Protein AF-A0A7S4NQN4-F1 (afdb_monomer_lite)

Sequence (306 aa):
WFQYGMCVDFQSVELFDEEAGAGEGGELGFGFGLRKISGSDKFHHIFYAPDQKRKDQWMKNIDRGISETIECDASRLCIVSGVEERSGVKVKKEGILKVMGSTGKWHRRKINLSNGILEVQTVKDSVVKERLLLGGCTVRMMEVSDRQYSFQISSSSQLVAFAAESNVKRFEWINSIRDSIRAIMAYQERLKDNPGLMVKELVGKGTDNDCCADCGKAEIEWANLTAGVFVCRLCGSYHRPLTHKMKLKPVGRGGKWTIEEVLLMKQRGNKRCGAELEENVEEHVKKPTETAPLNDKVEYIENKYR

Radius of gyration: 25.84 Å; chains: 1; bounding box: 52×33×88 Å

Foldseek 3Di:
DDDDPDDDDLQFKAKAFDAQDQDPPRDRFRKIWIWGPDDPDTDIDIDTDPDVVRSVVVSQVSQVVSLVVLLVLLVVFPDPPPCLQVLPQAQWDWDWKWKQDPVRDTDIWIWIDDSQKIFTAHPPPRHTPDIDRLLAKTKHDDDDPVAPQKIWIDGPPDIMIIHDPDRRVSRVVNVSSSSSNVSSSVSRVVCVVPVLVLLVVCCDPPHLQCAALFARHRAWFKDFLVLLETHHPLLVVLVVVVDPPTDIATSDPPGDDDPVSSVSSVVGYSVHSSVVLCVQADPVQDRHHPPDDPVSSNNRSNRSVD

Organism: NCBI:txid180227

pLDDT: mean 87.54, std 11.23, range [45.62, 98.31]

Secondary structure (DSSP, 8-state):
-PPP-----TTSEEEEEPP----TTS---EEEEEEESSSS---EEEEEESSHHHHHHHHHHHHHHHHHHHHHHHHTS---TT-TTTTT---EEEEEEEEE-TTS-EEEEEEEEETTEEEEE-TTT--EEEEEEGGG-EEEE--BTTBTTEEEEE-SS-EEEEE-SSHHHHHHHHHHHHHHHHHHHHHHHHHHT-HHHHHHHHTSTTSTTSS-TTT--S---EEETTTTEEE-HHHHHHHHHH-SS--EEESSTT----HHHHHHHHHS-HHHHHHHHHTTS-TTPPPPPTTS-HHHHHHHHHHHT-

InterPro domains:
  IPR001164 Arf GTPase activating protein [PF01412] (201-306)
  IPR001164 Arf GTPase activating protein [PR00405] (209-228)
  IPR001164 Arf GTPase activating protein [PR00405] (228-245)
  IPR001164 Arf GTPase activating protein [PS50115] (196-306)
  IPR001164 Arf GTPase activating protein [SM00105] (197-306)
  IPR001849 Pleckstrin homology domain [PF00169] (91-182)
  IPR001849 Pleckstrin homology domain [PS50003] (90-182)
  IPR001849 Pleckstrin homology domain [SM00233] (91-184)
  IPR011993 PH-like domain superfamily [G3DSA:2.30.29.30] (83-186)
  IPR037278 ARFGAP/RecO-like zinc finger [SSF57863] (205-305)
  IPR038508 ArfGAP domain superfamily [G3DSA:1.10.220.150] (187-306)
  IPR045258 ArfGAP ACAP1/2/3-like [PTHR23180] (83-305)

Structure (mmCIF, N/CA/C/O backbone):
data_AF-A0A7S4NQN4-F1
#
_entry.id   AF-A0A7S4NQN4-F1
#
loop_
_atom_site.group_PDB
_atom_site.id
_atom_site.type_symbol
_atom_site.label_atom_id
_atom_site.label_alt_id
_atom_site.label_comp_id
_atom_site.label_asym_id
_atom_site.label_entity_id
_atom_site.label_seq_id
_atom_site.pdbx_PDB_ins_code
_atom_site.Cartn_x
_atom_site.Cartn_y
_atom_site.Cartn_z
_atom_site.occupancy
_atom_site.B_iso_or_equiv
_atom_site.auth_seq_id
_atom_site.auth_comp_id
_atom_site.auth_asym_id
_atom_site.auth_atom_id
_atom_site.pdbx_PDB_model_num
ATOM 1 N N . TRP A 1 1 ? 5.482 19.428 43.842 1.00 47.31 1 TRP A N 1
ATOM 2 C CA . TRP A 1 1 ? 6.385 19.151 42.710 1.00 47.31 1 TRP A CA 1
ATOM 3 C C . TRP A 1 1 ? 6.021 17.791 42.150 1.00 47.31 1 TRP A C 1
ATOM 5 O O . TRP A 1 1 ? 6.026 16.837 42.915 1.00 47.31 1 TRP A O 1
ATOM 15 N N . PHE A 1 2 ? 5.626 17.696 40.882 1.00 51.78 2 PHE A N 1
ATOM 16 C CA . PHE A 1 2 ? 5.426 16.392 40.248 1.00 51.78 2 PHE A CA 1
ATOM 17 C C . PHE A 1 2 ? 6.803 15.822 39.886 1.00 51.78 2 PHE A C 1
ATOM 19 O O . PHE A 1 2 ? 7.554 16.471 39.162 1.00 51.78 2 PHE A O 1
ATOM 26 N N . GLN A 1 3 ? 7.152 14.651 40.419 1.00 62.84 3 GLN A N 1
ATOM 27 C CA . GLN A 1 3 ? 8.289 13.870 39.932 1.00 62.84 3 GLN A CA 1
ATOM 28 C C . GLN A 1 3 ? 7.792 12.957 38.812 1.00 62.84 3 GLN A C 1
ATOM 30 O O . GLN A 1 3 ? 6.852 12.187 39.005 1.00 62.84 3 GLN A O 1
ATOM 35 N N . TYR A 1 4 ? 8.398 13.058 37.631 1.00 72.31 4 TYR A N 1
ATOM 36 C CA . TYR A 1 4 ? 8.105 12.152 36.525 1.00 72.31 4 TYR A CA 1
ATOM 37 C C . TYR A 1 4 ? 8.758 10.796 36.805 1.00 72.31 4 TYR A C 1
ATOM 39 O O . TYR A 1 4 ? 9.979 10.712 36.900 1.00 72.31 4 TYR A O 1
ATOM 47 N N . GLY A 1 5 ? 7.945 9.747 36.952 1.00 71.19 5 GLY A N 1
ATOM 48 C CA . GLY A 1 5 ? 8.439 8.392 37.217 1.00 71.19 5 GLY A CA 1
ATOM 49 C C . GLY A 1 5 ? 8.911 7.646 35.965 1.00 71.19 5 GLY A C 1
ATOM 50 O O . GLY A 1 5 ? 9.812 6.821 36.053 1.00 71.19 5 GLY A O 1
ATOM 51 N N . MET A 1 6 ? 8.317 7.925 34.799 1.00 75.25 6 MET A N 1
ATOM 52 C CA . MET A 1 6 ? 8.629 7.241 33.541 1.00 75.25 6 MET A CA 1
ATOM 53 C C . MET A 1 6 ? 8.125 8.045 32.336 1.00 75.25 6 MET A C 1
ATOM 55 O O . MET A 1 6 ? 7.083 8.696 32.413 1.00 75.25 6 MET A O 1
ATOM 59 N N . CYS A 1 7 ? 8.846 7.964 31.217 1.00 81.19 7 CYS A N 1
ATOM 60 C CA . CYS A 1 7 ? 8.421 8.473 29.915 1.00 81.19 7 CYS A CA 1
ATOM 61 C C . CYS A 1 7 ? 8.267 7.294 28.947 1.00 81.19 7 CYS A C 1
ATOM 63 O O . CYS A 1 7 ? 9.102 6.390 28.948 1.00 81.19 7 CYS A O 1
ATOM 65 N N . VAL A 1 8 ? 7.205 7.298 28.140 1.00 84.00 8 VAL A N 1
ATOM 66 C CA . VAL A 1 8 ? 6.924 6.240 27.162 1.00 84.00 8 VAL A CA 1
ATOM 67 C C . VAL A 1 8 ? 6.924 6.841 25.765 1.00 84.00 8 VAL A C 1
ATOM 69 O O . VAL A 1 8 ? 6.187 7.785 25.493 1.00 84.00 8 VAL A O 1
ATOM 72 N N . ASP A 1 9 ? 7.731 6.266 24.877 1.00 87.94 9 ASP A N 1
ATOM 73 C CA . ASP A 1 9 ? 7.802 6.665 23.475 1.00 87.94 9 ASP A CA 1
ATOM 74 C C . ASP A 1 9 ? 6.703 5.983 22.644 1.00 87.94 9 ASP A C 1
ATOM 76 O O . ASP A 1 9 ? 6.697 4.758 22.471 1.00 87.94 9 ASP A O 1
ATOM 80 N N . PHE A 1 10 ? 5.799 6.796 22.091 1.00 91.31 10 PHE A N 1
ATOM 81 C CA . PHE A 1 10 ? 4.682 6.380 21.240 1.00 91.31 10 PHE A CA 1
ATOM 82 C C . PHE A 1 10 ? 5.094 5.713 19.922 1.00 91.31 10 PHE A C 1
ATOM 84 O O . PHE A 1 10 ? 4.290 4.970 19.354 1.00 91.31 10 PHE A O 1
ATOM 91 N N . GLN A 1 11 ? 6.340 5.876 19.464 1.00 86.81 11 GLN A N 1
ATOM 92 C CA . GLN A 1 11 ? 6.853 5.116 18.317 1.00 86.81 11 GLN A CA 1
ATOM 93 C C . GLN A 1 11 ? 6.934 3.612 18.613 1.00 86.81 11 GLN A C 1
ATOM 95 O O . GLN A 1 11 ? 6.796 2.790 17.706 1.00 86.81 11 GLN A O 1
ATOM 100 N N . SER A 1 12 ? 7.118 3.245 19.885 1.00 87.25 12 SER A N 1
ATOM 101 C CA . SER A 1 12 ? 7.500 1.893 20.305 1.00 87.25 12 SER A CA 1
ATOM 102 C C . SER A 1 12 ? 6.423 1.126 21.076 1.00 87.25 12 SER A C 1
ATOM 104 O O . SER A 1 12 ? 6.690 0.014 21.544 1.00 87.25 12 SER A O 1
ATOM 106 N N . VAL A 1 13 ? 5.214 1.685 21.205 1.00 92.19 13 VAL A N 1
ATOM 107 C CA . VAL A 1 13 ? 4.130 1.094 22.002 1.00 92.19 13 VAL A CA 1
ATOM 108 C C . VAL A 1 13 ? 2.812 0.926 21.257 1.00 92.19 13 VAL A C 1
ATOM 110 O O . VAL A 1 13 ? 2.486 1.624 20.294 1.00 92.19 13 VAL A O 1
ATOM 113 N N . GLU A 1 14 ? 2.029 -0.008 21.774 1.00 93.50 14 GLU A N 1
ATOM 114 C CA . GLU A 1 14 ? 0.645 -0.265 21.418 1.00 93.50 14 GLU A CA 1
ATOM 115 C C . GLU A 1 14 ? -0.263 -0.025 22.620 1.00 93.50 14 GLU A C 1
ATOM 117 O O . GLU A 1 14 ? 0.025 -0.465 23.736 1.00 93.50 14 GLU A O 1
ATOM 122 N N . LEU A 1 15 ? -1.394 0.624 22.357 1.00 95.44 15 LEU A N 1
ATOM 123 C CA . LEU A 1 15 ? -2.490 0.775 23.303 1.00 95.44 15 LEU A CA 1
ATOM 124 C C . LEU A 1 15 ? -3.410 -0.443 23.215 1.00 95.44 15 LEU A C 1
ATOM 126 O O . LEU A 1 15 ? -3.707 -0.930 22.122 1.00 95.44 15 LEU A O 1
ATOM 130 N N . PHE A 1 16 ? -3.875 -0.934 24.356 1.00 93.94 16 PHE A N 1
ATOM 131 C CA . PHE A 1 16 ? -4.876 -1.991 24.419 1.00 93.94 16 PHE A CA 1
ATOM 132 C C . PHE A 1 16 ? -5.843 -1.756 25.578 1.00 93.94 16 PHE A C 1
ATOM 134 O O . PHE A 1 16 ? -5.554 -1.021 26.524 1.00 93.94 16 PHE A O 1
ATOM 141 N N . ASP A 1 17 ? -7.002 -2.392 25.467 1.00 91.81 17 ASP A N 1
ATOM 142 C CA . ASP A 1 17 ? -8.010 -2.421 26.516 1.00 91.81 17 ASP A CA 1
ATOM 143 C C . ASP A 1 17 ? -7.799 -3.650 27.403 1.00 91.81 17 ASP A C 1
ATOM 145 O O . ASP A 1 17 ? -7.618 -4.743 26.865 1.00 91.81 17 ASP A O 1
ATOM 149 N N . GLU A 1 18 ? -7.819 -3.476 28.724 1.00 86.38 18 GLU A N 1
ATOM 150 C CA . GLU A 1 18 ? -7.827 -4.597 29.668 1.00 86.38 18 GLU A CA 1
ATOM 151 C C . GLU A 1 18 ? -9.292 -4.971 29.925 1.00 86.38 18 GLU A C 1
ATOM 153 O O . GLU A 1 18 ? -10.106 -4.100 30.266 1.00 86.38 18 GLU A O 1
ATOM 158 N N . GLU A 1 19 ? -9.655 -6.241 29.713 1.00 71.88 19 GLU A N 1
ATOM 159 C CA . GLU A 1 19 ? -10.996 -6.713 30.070 1.00 71.88 19 GLU A CA 1
ATOM 160 C C . GLU A 1 19 ? -11.203 -6.573 31.576 1.00 71.88 19 GLU A C 1
ATOM 162 O O . GLU A 1 19 ? -10.258 -6.667 32.356 1.00 71.88 19 GLU A O 1
ATOM 167 N N . ALA A 1 20 ? -12.447 -6.341 31.995 1.00 59.22 20 ALA A N 1
ATOM 168 C CA . ALA A 1 20 ? -12.790 -6.242 33.406 1.00 59.22 20 ALA A CA 1
ATOM 169 C C . ALA A 1 20 ? -12.615 -7.614 34.094 1.00 59.22 20 ALA A C 1
ATOM 171 O O . ALA A 1 20 ? -13.567 -8.374 34.248 1.00 59.22 20 ALA A O 1
ATOM 172 N N . GLY A 1 21 ? -11.380 -7.941 34.470 1.00 54.22 21 GLY A N 1
ATOM 173 C CA . GLY A 1 21 ? -10.991 -9.056 35.325 1.00 54.22 21 GLY A CA 1
ATOM 174 C C . GLY A 1 21 ? -10.588 -8.522 36.696 1.00 54.22 21 GLY A C 1
ATOM 175 O O . GLY A 1 21 ? -9.937 -7.484 36.781 1.00 54.22 21 GLY A O 1
ATOM 176 N N . ALA A 1 22 ? -11.043 -9.201 37.753 1.00 45.62 22 ALA A N 1
ATOM 177 C CA . ALA A 1 22 ? -10.943 -8.784 39.150 1.00 45.62 22 ALA A CA 1
ATOM 178 C C . ALA A 1 22 ? -9.562 -8.204 39.496 1.00 45.62 22 ALA A C 1
ATOM 180 O O . ALA A 1 22 ? -8.575 -8.937 39.571 1.00 45.62 22 ALA A O 1
ATOM 181 N N . GLY A 1 23 ? -9.507 -6.889 39.728 1.00 46.62 23 GLY A N 1
ATOM 182 C CA . GLY A 1 23 ? -8.340 -6.278 40.349 1.00 46.62 23 GLY A CA 1
ATOM 183 C C . GLY A 1 23 ? -8.101 -6.895 41.728 1.00 46.62 23 GLY A C 1
ATOM 184 O O . GLY A 1 23 ? -9.026 -7.443 42.342 1.00 46.62 23 GLY A O 1
ATOM 185 N N . GLU A 1 24 ? -6.871 -6.800 42.237 1.00 46.38 24 GLU A N 1
ATOM 186 C CA . GLU A 1 24 ? -6.599 -7.067 43.652 1.00 46.38 24 GLU A CA 1
ATOM 187 C C . GLU A 1 24 ? -7.534 -6.183 44.498 1.00 46.38 24 GLU A C 1
ATOM 189 O O . GLU A 1 24 ? -7.361 -4.969 44.565 1.00 46.38 24 GLU A O 1
ATOM 194 N N . GLY A 1 25 ? -8.584 -6.783 45.071 1.00 54.34 25 GLY A N 1
ATOM 195 C CA . GLY A 1 25 ? -9.632 -6.073 45.819 1.00 54.34 25 GLY A CA 1
ATOM 196 C C . GLY A 1 25 ? -11.071 -6.261 45.319 1.00 54.34 25 GLY A C 1
ATOM 197 O O . GLY A 1 25 ? -11.992 -5.834 46.006 1.00 54.34 25 GLY A O 1
ATOM 198 N N . GLY A 1 26 ? -11.307 -6.927 44.181 1.00 47.38 26 GLY A N 1
ATOM 199 C CA . GLY A 1 26 ? -12.662 -7.320 43.756 1.00 47.38 26 GLY A CA 1
ATOM 200 C C . GLY A 1 26 ? -13.523 -6.221 43.113 1.00 47.38 26 GLY A C 1
ATOM 201 O O . GLY A 1 26 ? -14.688 -6.476 42.811 1.00 47.38 26 GLY A O 1
ATOM 202 N N . GLU A 1 27 ? -12.978 -5.032 42.843 1.00 52.12 27 GLU A N 1
ATOM 203 C CA . GLU A 1 27 ? -13.648 -4.028 42.007 1.00 52.12 27 GLU A CA 1
ATOM 204 C C . GLU A 1 27 ? -13.407 -4.305 40.511 1.00 52.12 27 GLU A C 1
ATOM 206 O O . GLU A 1 27 ? -12.296 -4.632 40.080 1.00 52.12 27 GLU A O 1
ATOM 211 N N . LEU A 1 28 ? -14.466 -4.176 39.702 1.00 58.41 28 LEU A N 1
ATOM 212 C CA . LEU A 1 28 ? -14.390 -4.179 38.238 1.00 58.41 28 LEU A CA 1
ATOM 213 C C . LEU A 1 28 ? -13.558 -2.966 37.794 1.00 58.41 28 LEU A C 1
ATOM 215 O O . LEU A 1 28 ? -14.043 -1.837 37.803 1.00 58.41 28 LEU A O 1
ATOM 219 N N . GLY A 1 29 ? -12.295 -3.185 37.433 1.00 67.81 29 GLY A N 1
ATOM 220 C CA . GLY A 1 29 ? -11.388 -2.100 37.073 1.00 67.81 29 GLY A CA 1
ATOM 221 C C . GLY A 1 29 ? -11.655 -1.530 35.677 1.00 67.81 29 GLY A C 1
ATOM 222 O O . GLY A 1 29 ? -11.797 -2.269 34.703 1.00 67.81 29 GLY A O 1
ATOM 223 N N . PHE A 1 30 ? -11.619 -0.200 35.539 1.00 86.69 30 PHE A N 1
ATOM 224 C CA . PHE A 1 30 ? -11.540 0.488 34.242 1.00 86.69 30 PHE A CA 1
ATOM 225 C C . PHE A 1 30 ? -10.084 0.503 33.740 1.00 86.69 30 PHE A C 1
ATOM 227 O O . PHE A 1 30 ? -9.482 1.563 33.545 1.00 86.69 30 PHE A O 1
ATOM 234 N N . GLY A 1 31 ? -9.517 -0.696 33.580 1.00 89.38 31 GLY A N 1
ATOM 235 C CA . GLY A 1 31 ? -8.120 -0.924 33.215 1.00 89.38 31 GLY A CA 1
ATOM 236 C C . GLY A 1 31 ? -7.851 -0.749 31.720 1.00 89.38 31 GLY A C 1
ATOM 237 O O . GLY A 1 31 ? -8.666 -1.131 30.885 1.00 89.38 31 GLY A O 1
ATOM 238 N N . PHE A 1 32 ? -6.708 -0.180 31.367 1.00 93.00 32 PHE A N 1
ATOM 239 C CA . PHE A 1 32 ? -6.157 -0.168 30.010 1.00 93.00 32 PHE A CA 1
ATOM 240 C C . PHE A 1 32 ? -4.635 -0.127 30.091 1.00 93.00 32 PHE A C 1
ATOM 242 O O . PHE A 1 32 ? -4.091 0.144 31.159 1.00 93.00 32 PHE A O 1
ATOM 249 N N . GLY A 1 33 ? -3.918 -0.335 28.990 1.00 92.06 33 GLY A N 1
ATOM 250 C CA . GLY A 1 33 ? -2.467 -0.280 29.091 1.00 92.06 33 GLY A CA 1
ATOM 251 C C . GLY A 1 33 ? -1.692 -0.032 27.818 1.00 92.06 33 GLY A C 1
ATOM 252 O O . GLY A 1 33 ? -2.227 0.021 26.711 1.00 92.06 33 GLY A O 1
ATOM 253 N N . LEU A 1 34 ? -0.389 0.131 28.024 1.00 93.56 34 LEU A N 1
ATOM 254 C CA . LEU A 1 34 ? 0.615 0.276 26.981 1.00 93.56 34 LEU A CA 1
ATOM 255 C C . LEU A 1 34 ? 1.562 -0.918 27.032 1.00 93.56 34 LEU A C 1
ATOM 257 O O . LEU A 1 34 ? 2.123 -1.231 28.086 1.00 93.56 34 LEU A O 1
ATOM 261 N N . ARG A 1 35 ? 1.750 -1.567 25.883 1.00 91.31 35 ARG A N 1
ATOM 262 C CA . ARG A 1 35 ? 2.725 -2.649 25.702 1.00 91.31 35 ARG A CA 1
ATOM 263 C C . ARG A 1 35 ? 3.785 -2.223 24.697 1.00 91.31 35 ARG A C 1
ATOM 265 O O . ARG A 1 35 ? 3.463 -1.568 23.707 1.00 91.31 35 ARG A O 1
ATOM 272 N N . LYS A 1 36 ? 5.036 -2.618 24.919 1.00 88.88 36 LYS A N 1
ATOM 273 C CA . LYS A 1 36 ? 6.114 -2.398 23.946 1.00 88.88 36 LYS A CA 1
ATOM 274 C C . LYS A 1 36 ? 5.969 -3.341 22.746 1.00 88.88 36 LYS A C 1
ATOM 276 O O . LYS 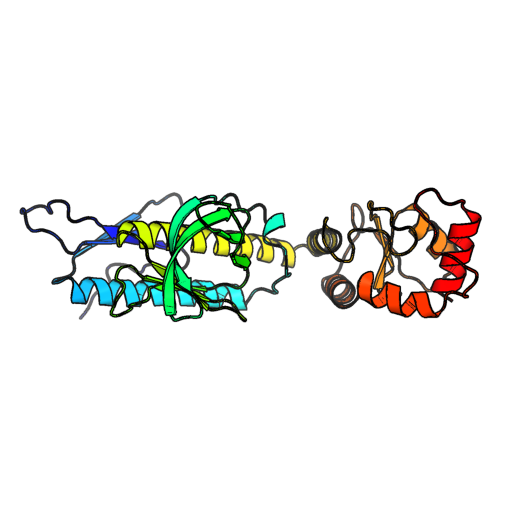A 1 36 ? 5.742 -4.534 22.932 1.00 88.88 36 LYS A O 1
ATOM 281 N N . ILE A 1 37 ? 6.141 -2.816 21.533 1.00 83.69 37 ILE A N 1
ATOM 282 C CA . ILE A 1 37 ? 5.983 -3.558 20.266 1.00 83.69 37 ILE A CA 1
ATOM 283 C C . ILE A 1 37 ? 7.197 -4.458 19.993 1.00 83.69 37 ILE A C 1
ATOM 285 O O . ILE A 1 37 ? 7.069 -5.559 19.463 1.00 83.69 37 ILE A O 1
ATOM 289 N N . SER A 1 38 ? 8.404 -4.000 20.344 1.00 71.00 38 SER A N 1
ATOM 290 C CA . SER A 1 38 ? 9.651 -4.733 20.087 1.00 71.00 38 SER A CA 1
ATOM 291 C C . SER A 1 38 ? 10.779 -4.356 21.057 1.00 71.00 38 SER A C 1
ATOM 293 O O . SER A 1 38 ? 10.753 -3.297 21.687 1.00 71.00 38 SER A O 1
ATOM 295 N N . GLY A 1 39 ? 11.773 -5.241 21.188 1.00 61.81 39 GLY A N 1
ATOM 296 C CA . GLY A 1 39 ? 12.938 -5.079 22.068 1.00 61.81 39 GLY A CA 1
ATOM 297 C C . GLY A 1 39 ? 13.081 -6.197 23.108 1.00 61.81 39 GLY A C 1
ATOM 298 O O . GLY A 1 39 ? 12.167 -6.995 23.304 1.00 61.81 39 GLY A O 1
ATOM 299 N N . SER A 1 40 ? 14.249 -6.260 23.755 1.00 50.62 40 SER A N 1
ATOM 300 C CA . SER A 1 40 ? 14.571 -7.240 24.808 1.00 50.62 40 SER A CA 1
ATOM 301 C C . SER A 1 40 ? 13.765 -7.025 26.090 1.00 50.62 40 SER A C 1
ATOM 303 O O . SER A 1 40 ? 13.415 -7.992 26.761 1.00 50.62 40 SER A O 1
ATOM 305 N N . ASP A 1 41 ? 13.440 -5.769 26.396 1.00 58.94 41 ASP A N 1
ATOM 306 C CA . ASP A 1 41 ? 12.705 -5.379 27.596 1.00 58.94 41 ASP A CA 1
ATOM 307 C C . ASP A 1 41 ? 11.207 -5.264 27.288 1.00 58.94 41 ASP A C 1
ATOM 309 O O . ASP A 1 41 ? 10.727 -4.250 26.766 1.00 58.94 41 ASP A O 1
ATOM 313 N N . LYS A 1 42 ? 10.467 -6.347 27.542 1.00 65.69 42 LYS A N 1
ATOM 314 C CA . LYS A 1 42 ? 9.007 -6.361 27.423 1.00 65.69 42 LYS A CA 1
ATOM 315 C C . LYS A 1 42 ? 8.415 -5.705 28.662 1.00 65.69 42 LYS A C 1
ATOM 317 O O . LYS A 1 42 ? 8.315 -6.346 29.702 1.00 65.69 42 LYS A O 1
ATOM 322 N N . PHE A 1 43 ? 7.984 -4.455 28.536 1.00 74.12 43 PHE A N 1
ATOM 323 C CA . PHE A 1 43 ? 7.146 -3.834 29.554 1.00 74.12 43 PHE A CA 1
ATOM 324 C C . PHE A 1 43 ? 5.676 -3.856 29.143 1.00 74.12 43 PHE A C 1
ATOM 326 O O . PHE A 1 43 ? 5.316 -3.796 27.960 1.00 74.12 43 PHE A O 1
ATOM 333 N N . HIS A 1 44 ? 4.838 -3.917 30.166 1.00 82.31 44 HIS A N 1
ATOM 334 C CA . HIS A 1 44 ? 3.396 -3.823 30.082 1.00 82.31 44 HIS A CA 1
ATOM 335 C C . HIS A 1 44 ? 2.965 -2.966 31.273 1.00 82.31 44 HIS A C 1
ATOM 337 O O . HIS A 1 44 ? 3.104 -3.384 32.420 1.00 82.31 44 HIS A O 1
ATOM 343 N N . HIS A 1 45 ? 2.480 -1.754 31.001 1.00 87.56 45 HIS A N 1
ATOM 344 C CA . HIS A 1 45 ? 1.925 -0.882 32.035 1.00 87.56 45 HIS A CA 1
ATOM 345 C C . HIS A 1 45 ? 0.412 -0.878 31.947 1.00 87.56 45 HIS A C 1
ATOM 347 O O . HIS A 1 45 ? -0.134 -0.549 30.894 1.00 87.56 45 HIS A O 1
ATOM 353 N N . ILE A 1 46 ? -0.232 -1.224 33.058 1.00 88.44 46 ILE A N 1
ATOM 354 C CA . ILE A 1 46 ? -1.680 -1.153 33.224 1.00 88.44 46 ILE A CA 1
ATOM 355 C C . ILE A 1 46 ? -1.996 0.092 34.048 1.00 88.44 46 ILE A C 1
ATOM 357 O O . ILE A 1 46 ? -1.387 0.352 35.085 1.00 88.44 46 ILE A O 1
ATOM 361 N N . PHE A 1 47 ? -2.958 0.859 33.564 1.00 89.81 47 PHE A N 1
ATOM 362 C CA . PHE A 1 47 ? -3.497 2.053 34.184 1.00 89.81 47 PHE A CA 1
ATOM 363 C C . PHE A 1 47 ? -4.971 1.810 34.481 1.00 89.81 47 PHE A C 1
ATOM 365 O O . PHE A 1 47 ? -5.695 1.274 33.645 1.00 89.81 47 PHE A O 1
ATOM 372 N N . TYR A 1 48 ? -5.425 2.255 35.646 1.00 90.31 48 TYR A N 1
ATOM 373 C CA . TYR A 1 48 ? -6.827 2.173 36.038 1.00 90.31 48 TYR A CA 1
ATOM 374 C C . TYR A 1 48 ? -7.414 3.576 36.077 1.00 90.31 48 TYR A C 1
ATOM 376 O O . TYR A 1 48 ? -6.922 4.452 36.791 1.00 90.31 48 TYR A O 1
ATOM 384 N N . ALA A 1 49 ? -8.450 3.809 35.274 1.00 90.75 49 ALA A N 1
ATOM 385 C CA . ALA A 1 49 ? -9.198 5.051 35.342 1.00 90.75 49 ALA A CA 1
ATOM 386 C C . ALA A 1 49 ? -10.230 4.998 36.486 1.00 90.75 49 ALA A C 1
ATOM 388 O O . ALA A 1 49 ? -10.719 3.921 36.821 1.00 90.75 49 ALA A O 1
ATOM 389 N N . PRO A 1 50 ? -10.630 6.152 37.048 1.00 90.62 50 PRO A N 1
ATOM 390 C CA . PRO A 1 50 ? -11.686 6.197 38.065 1.00 90.62 50 PRO A CA 1
ATOM 391 C C . PRO A 1 50 ? -13.078 5.790 37.559 1.00 90.62 50 PRO A C 1
ATOM 393 O O . PRO A 1 50 ? -13.920 5.369 38.342 1.00 90.62 50 PRO A O 1
ATOM 396 N N . ASP A 1 51 ? -13.341 5.974 36.263 1.00 89.50 51 ASP A N 1
ATOM 397 C CA . ASP A 1 51 ? -14.623 5.684 35.623 1.00 89.50 51 ASP A CA 1
ATOM 398 C C . ASP A 1 51 ? -14.433 5.403 34.118 1.00 89.50 51 ASP A C 1
ATOM 400 O O . ASP A 1 51 ? -13.396 5.737 33.527 1.00 89.50 51 ASP A O 1
ATOM 404 N N . GLN A 1 52 ? -15.446 4.805 33.481 1.00 88.19 52 GLN A N 1
ATOM 405 C CA . GLN A 1 52 ? -15.418 4.452 32.055 1.00 88.19 52 GLN A CA 1
ATOM 406 C C . GLN A 1 52 ? -15.240 5.678 31.143 1.00 88.19 52 GLN A C 1
ATOM 408 O O . GLN A 1 52 ? -14.529 5.606 30.144 1.00 88.19 52 GLN A O 1
ATOM 413 N N . LYS A 1 53 ? -15.824 6.831 31.495 1.00 90.69 53 LYS A N 1
ATOM 414 C CA . LYS A 1 53 ? -15.730 8.053 30.681 1.00 90.69 53 LYS A CA 1
ATOM 415 C C . LYS A 1 53 ? -14.297 8.588 30.659 1.00 90.69 53 LYS A C 1
ATOM 417 O O . LYS A 1 53 ? -13.804 9.000 29.610 1.00 90.69 53 LYS A O 1
ATOM 422 N N . ARG A 1 54 ? -13.613 8.574 31.806 1.00 93.44 54 ARG A N 1
ATOM 423 C CA . ARG A 1 54 ? -12.194 8.933 31.916 1.00 93.44 54 ARG A CA 1
ATOM 424 C C . ARG A 1 54 ? -11.317 7.935 31.176 1.00 93.44 54 ARG A C 1
ATOM 426 O O . ARG A 1 54 ? -10.424 8.377 30.461 1.00 93.44 54 ARG A O 1
ATOM 433 N N . LYS A 1 55 ? -11.596 6.631 31.299 1.00 91.94 55 LYS A N 1
ATOM 434 C CA . LYS A 1 55 ? -10.908 5.582 30.533 1.00 91.94 55 LYS A CA 1
ATOM 435 C C . LYS A 1 55 ? -10.981 5.868 29.035 1.00 91.94 55 LYS A C 1
ATOM 437 O O . LYS A 1 55 ? -9.941 6.018 28.400 1.00 91.94 55 LYS A O 1
ATOM 442 N N . ASP A 1 56 ? -12.185 6.038 28.493 1.00 90.56 56 ASP A N 1
ATOM 443 C CA . ASP A 1 56 ? -12.394 6.301 27.065 1.00 90.56 56 ASP A CA 1
ATOM 444 C C . ASP A 1 56 ? -11.681 7.582 26.610 1.00 90.56 56 ASP A C 1
ATOM 446 O O . ASP A 1 56 ? -10.979 7.580 25.597 1.00 90.56 56 ASP A O 1
ATOM 450 N N . GLN A 1 57 ? -11.769 8.657 27.400 1.00 93.50 57 GLN A N 1
ATOM 451 C CA . GLN A 1 57 ? -11.094 9.920 27.105 1.00 93.50 57 GLN A CA 1
ATOM 452 C C . GLN A 1 57 ? -9.562 9.793 27.106 1.00 93.50 57 GLN A C 1
ATOM 454 O O . GLN A 1 57 ? -8.895 10.359 26.235 1.00 93.50 57 GLN A O 1
ATOM 459 N N . TRP A 1 58 ? -8.989 9.087 28.083 1.00 95.19 58 TRP A N 1
ATOM 460 C CA . TRP A 1 58 ? -7.544 8.864 28.177 1.00 95.19 58 TRP A CA 1
ATOM 461 C C . TRP A 1 58 ? -7.053 8.007 27.019 1.00 95.19 58 TRP A C 1
ATOM 463 O O . TRP A 1 58 ? -6.113 8.397 26.326 1.00 95.19 58 TRP A O 1
ATOM 473 N N . MET A 1 59 ? -7.742 6.900 26.744 1.00 94.88 59 MET A N 1
ATOM 474 C CA . MET A 1 59 ? -7.427 6.025 25.620 1.00 94.88 59 MET A CA 1
ATOM 475 C C . MET A 1 59 ? -7.508 6.774 24.288 1.00 94.88 59 MET A C 1
ATOM 477 O O . MET A 1 59 ? -6.584 6.676 23.490 1.00 94.88 59 MET A O 1
ATOM 481 N N . LYS A 1 60 ? -8.541 7.598 24.070 1.00 94.81 60 LYS A N 1
ATOM 482 C CA . LYS A 1 60 ? -8.676 8.438 22.869 1.00 94.81 60 LYS A CA 1
ATOM 483 C C . LYS A 1 60 ? -7.515 9.422 22.707 1.00 94.81 60 LYS A C 1
ATOM 485 O O . LYS A 1 60 ? -7.014 9.605 21.600 1.00 94.81 60 LYS A O 1
ATOM 490 N N . ASN A 1 61 ? -7.073 10.051 23.796 1.00 95.88 61 ASN A N 1
ATOM 491 C CA . ASN A 1 61 ? -5.952 10.992 23.763 1.00 95.88 61 ASN A CA 1
ATOM 492 C C . ASN A 1 61 ? -4.624 10.295 23.443 1.00 95.88 61 ASN A C 1
ATOM 494 O O . ASN A 1 61 ? -3.851 10.805 22.633 1.00 95.88 61 ASN A O 1
ATOM 498 N N . ILE A 1 62 ? -4.379 9.134 24.052 1.00 96.38 62 ILE A N 1
ATOM 499 C CA . ILE A 1 62 ? -3.176 8.328 23.811 1.00 96.38 62 ILE A CA 1
ATOM 500 C C . ILE A 1 62 ? -3.182 7.779 22.380 1.00 96.38 62 ILE A C 1
ATOM 502 O O . ILE A 1 62 ? -2.187 7.895 21.672 1.00 96.38 62 ILE A O 1
ATOM 506 N N . ASP A 1 63 ? -4.315 7.241 21.926 1.00 96.94 63 ASP A N 1
ATOM 507 C CA . ASP A 1 63 ? -4.500 6.740 20.564 1.00 96.94 63 ASP A CA 1
ATOM 508 C C . ASP A 1 63 ? -4.228 7.818 19.509 1.00 96.94 63 ASP A C 1
ATOM 510 O O . ASP A 1 63 ? -3.536 7.565 18.518 1.00 96.94 63 ASP A O 1
ATOM 514 N N . ARG A 1 64 ? -4.720 9.040 19.751 1.00 95.69 64 ARG A N 1
ATOM 515 C CA . ARG A 1 64 ? -4.420 10.201 18.913 1.00 95.69 64 ARG A CA 1
ATOM 516 C C . ARG A 1 64 ? -2.919 10.482 18.878 1.00 95.69 64 ARG A C 1
ATOM 518 O O . ARG A 1 64 ? -2.385 10.611 17.785 1.00 95.69 64 ARG A O 1
ATOM 525 N N . GLY A 1 65 ? -2.251 10.506 20.032 1.00 96.12 65 GLY A N 1
ATOM 526 C CA . GLY A 1 65 ? -0.805 10.725 20.104 1.00 96.12 65 GLY A CA 1
ATOM 527 C C . GLY A 1 65 ? -0.005 9.679 19.322 1.00 96.12 65 GLY A C 1
ATOM 528 O O . GLY A 1 65 ? 0.829 10.043 18.502 1.00 96.12 65 GLY A O 1
ATOM 529 N N . ILE A 1 66 ? -0.313 8.387 19.490 1.00 95.88 66 ILE A N 1
ATOM 530 C CA . ILE A 1 66 ? 0.323 7.301 18.718 1.00 95.88 66 ILE A CA 1
ATOM 531 C C . ILE A 1 66 ? 0.090 7.492 17.214 1.00 95.88 66 ILE A C 1
ATOM 533 O O . ILE A 1 66 ? 1.010 7.338 16.413 1.00 95.88 66 ILE A O 1
ATOM 537 N N . SER A 1 67 ? -1.136 7.837 16.820 1.00 95.06 67 SER A N 1
ATOM 538 C CA . SER A 1 67 ? -1.486 8.046 15.411 1.00 95.06 67 SER A CA 1
ATOM 539 C C . SER A 1 67 ? -0.742 9.225 14.794 1.00 95.06 67 SER A C 1
ATOM 541 O O . SER A 1 67 ? -0.240 9.107 13.682 1.00 95.06 67 SER A O 1
ATOM 543 N N . GLU A 1 68 ? -0.659 10.345 15.512 1.00 94.25 68 GLU A N 1
ATOM 544 C CA . GLU A 1 68 ? 0.051 11.554 15.083 1.00 94.25 68 GLU A CA 1
ATOM 545 C C . GLU A 1 68 ? 1.557 11.305 14.959 1.00 94.25 68 GLU A C 1
ATOM 547 O O . GLU A 1 68 ? 2.180 11.785 14.015 1.00 94.25 68 GLU A O 1
ATOM 552 N N . THR A 1 69 ? 2.139 10.502 15.853 1.00 93.06 69 THR A N 1
ATOM 553 C CA . THR A 1 69 ? 3.533 10.062 15.739 1.00 93.06 69 THR A CA 1
ATOM 554 C C . THR A 1 69 ? 3.767 9.247 14.462 1.00 93.06 69 THR A C 1
ATOM 556 O O . THR A 1 69 ? 4.668 9.581 13.696 1.00 93.06 69 THR A O 1
ATOM 559 N N . ILE A 1 70 ? 2.935 8.230 14.191 1.00 91.62 70 ILE A N 1
ATOM 560 C CA . ILE A 1 70 ? 3.047 7.407 12.969 1.00 91.62 70 ILE A CA 1
ATOM 561 C C . ILE A 1 70 ? 2.890 8.275 11.713 1.00 91.62 70 ILE A C 1
ATOM 563 O O . ILE A 1 70 ? 3.647 8.129 10.758 1.00 91.62 70 ILE A O 1
ATOM 567 N N . GLU A 1 71 ? 1.928 9.196 11.714 1.00 89.81 71 GLU A N 1
ATOM 568 C CA . GLU A 1 71 ? 1.669 10.097 10.589 1.00 89.81 71 GLU A CA 1
ATOM 569 C C . GLU A 1 71 ? 2.831 11.068 10.339 1.00 89.81 71 GLU A C 1
ATOM 571 O O . GLU A 1 71 ? 3.231 11.284 9.194 1.00 89.81 71 GLU A O 1
ATOM 576 N N . CYS A 1 72 ? 3.427 11.608 11.405 1.00 89.06 72 CYS A N 1
ATOM 577 C CA . CYS A 1 72 ? 4.614 12.452 11.316 1.00 89.06 72 CYS A CA 1
ATOM 578 C C . CYS A 1 72 ? 5.795 11.682 10.708 1.00 89.06 72 CYS A C 1
ATOM 580 O O . CYS A 1 72 ? 6.433 12.177 9.778 1.00 89.06 72 CYS A O 1
ATOM 582 N N . ASP A 1 73 ? 6.041 10.449 11.149 1.00 86.44 73 ASP A N 1
ATOM 583 C CA . ASP A 1 73 ? 7.087 9.605 10.571 1.00 86.44 73 ASP A CA 1
ATOM 584 C C . ASP A 1 73 ? 6.799 9.273 9.097 1.00 86.44 73 ASP A C 1
ATOM 586 O O . ASP A 1 73 ? 7.705 9.333 8.265 1.00 86.44 73 ASP A O 1
ATOM 590 N N . ALA A 1 74 ? 5.538 9.014 8.737 1.00 83.75 74 ALA A N 1
ATOM 591 C CA . ALA A 1 74 ? 5.133 8.743 7.358 1.00 83.75 74 ALA A CA 1
ATOM 592 C C . ALA A 1 74 ? 5.333 9.959 6.440 1.00 83.75 74 ALA A C 1
ATOM 594 O O . ALA A 1 74 ? 5.806 9.807 5.315 1.00 83.75 74 ALA A O 1
ATOM 595 N N . SER A 1 75 ? 5.052 11.175 6.920 1.00 82.25 75 SER A N 1
ATOM 596 C CA . SER A 1 75 ? 5.244 12.417 6.150 1.00 82.25 75 SER A CA 1
ATOM 597 C C . SER A 1 75 ? 6.706 12.705 5.782 1.00 82.25 75 SER A C 1
ATOM 599 O O . SER A 1 75 ? 6.977 13.414 4.814 1.00 82.25 75 SER A O 1
ATOM 601 N N . ARG A 1 76 ? 7.662 12.127 6.521 1.00 78.69 76 ARG A N 1
ATOM 602 C CA . ARG A 1 76 ? 9.105 12.223 6.237 1.00 78.69 76 ARG A CA 1
ATOM 603 C C . ARG A 1 76 ? 9.554 11.227 5.163 1.00 78.69 76 ARG A C 1
ATOM 605 O O . ARG A 1 76 ? 10.717 11.239 4.745 1.00 78.69 76 ARG A O 1
ATOM 612 N N . LEU A 1 77 ? 8.674 10.332 4.714 1.00 74.00 77 LEU A N 1
ATOM 613 C CA . LEU A 1 77 ? 8.967 9.325 3.701 1.00 74.00 77 LEU A CA 1
ATOM 614 C C . LEU A 1 77 ? 8.555 9.797 2.304 1.00 74.00 77 LEU A C 1
ATOM 616 O O . LEU A 1 77 ? 7.456 10.296 2.081 1.00 74.00 77 LEU A O 1
ATOM 620 N N . CYS A 1 78 ? 9.426 9.571 1.317 1.00 61.16 78 CYS A N 1
ATOM 621 C CA . CYS A 1 78 ? 9.025 9.629 -0.084 1.00 61.16 78 CYS A CA 1
ATOM 622 C C . CYS A 1 78 ? 8.221 8.364 -0.394 1.00 61.16 78 CYS A C 1
ATOM 624 O O . CYS A 1 78 ? 8.802 7.310 -0.655 1.00 61.16 78 CYS A O 1
ATOM 626 N N . ILE A 1 79 ? 6.890 8.457 -0.356 1.00 58.53 79 ILE A N 1
ATOM 627 C CA . ILE A 1 79 ? 6.012 7.320 -0.641 1.00 58.53 79 ILE A CA 1
ATOM 628 C C . ILE A 1 79 ? 6.227 6.887 -2.100 1.00 58.53 79 ILE A C 1
ATOM 630 O O . ILE A 1 79 ? 5.888 7.579 -3.070 1.00 58.53 79 ILE A O 1
ATOM 634 N N . VAL A 1 80 ? 6.827 5.714 -2.279 1.00 62.81 80 VAL A N 1
ATOM 635 C CA . VAL A 1 80 ? 6.706 4.972 -3.533 1.00 62.81 80 VAL A CA 1
ATOM 636 C C . VAL A 1 80 ? 5.328 4.324 -3.486 1.00 62.81 80 VAL A C 1
ATOM 638 O O . VAL A 1 80 ? 5.052 3.527 -2.594 1.00 62.81 80 VAL A O 1
ATOM 641 N N . SER A 1 81 ? 4.434 4.738 -4.380 1.00 61.41 81 SER A N 1
ATOM 642 C CA . SER A 1 81 ? 3.075 4.207 -4.446 1.00 61.41 81 SER A CA 1
ATOM 643 C C . SER A 1 81 ? 3.084 2.745 -4.893 1.00 61.41 81 SER A C 1
ATOM 645 O O . SER A 1 81 ? 3.922 2.333 -5.698 1.00 61.41 81 SER A O 1
ATOM 647 N N . GLY A 1 82 ? 2.138 1.958 -4.378 1.00 64.31 82 GLY A N 1
ATOM 648 C CA . GLY A 1 82 ? 1.945 0.568 -4.792 1.00 64.31 82 GLY A CA 1
ATOM 649 C C . GLY A 1 82 ? 3.022 -0.393 -4.290 1.00 64.31 82 GLY A C 1
ATOM 650 O O . GLY A 1 82 ? 3.178 -1.468 -4.865 1.00 64.31 82 GLY A O 1
ATOM 651 N N . VAL A 1 83 ? 3.790 -0.020 -3.260 1.00 69.44 83 VAL A N 1
ATOM 652 C CA . VAL A 1 83 ? 4.776 -0.913 -2.623 1.00 69.44 83 VAL A CA 1
ATOM 653 C C . VAL A 1 83 ? 4.153 -1.845 -1.594 1.00 69.44 83 VAL A C 1
ATOM 655 O O . VAL A 1 83 ? 4.839 -2.727 -1.100 1.00 69.44 83 VAL A O 1
ATOM 658 N N . GLU A 1 84 ? 2.876 -1.680 -1.257 1.00 74.12 84 GLU A N 1
ATOM 659 C CA . GLU A 1 84 ? 2.186 -2.451 -0.222 1.00 74.12 84 GLU A CA 1
ATOM 660 C C . GLU A 1 84 ? 2.344 -3.959 -0.456 1.00 74.12 84 GLU A C 1
ATOM 662 O O . GLU A 1 84 ? 2.884 -4.662 0.398 1.00 74.12 84 GLU A O 1
ATOM 667 N N . GLU A 1 85 ? 2.016 -4.439 -1.658 1.00 69.75 85 GLU A N 1
ATOM 668 C CA . GLU A 1 85 ? 2.111 -5.861 -2.015 1.00 69.75 85 GLU A CA 1
ATOM 669 C C . GLU A 1 85 ? 3.554 -6.386 -2.026 1.00 69.75 85 GLU A C 1
ATOM 671 O O . GLU A 1 85 ? 3.798 -7.564 -1.760 1.00 69.75 85 GLU A O 1
ATOM 676 N N . ARG A 1 86 ? 4.520 -5.507 -2.315 1.00 69.25 86 ARG A N 1
ATOM 677 C CA . ARG A 1 86 ? 5.942 -5.845 -2.492 1.00 69.25 86 ARG A CA 1
ATOM 678 C C . ARG A 1 86 ? 6.779 -5.632 -1.231 1.00 69.25 86 ARG A C 1
ATOM 680 O O . ARG A 1 86 ? 7.871 -6.180 -1.114 1.00 69.25 86 ARG A O 1
ATOM 687 N N . SER A 1 87 ? 6.231 -4.924 -0.246 1.00 68.50 87 SER A N 1
ATOM 688 C CA . SER A 1 87 ? 6.869 -4.619 1.039 1.00 68.50 87 SER A CA 1
ATOM 689 C C . SER A 1 87 ? 7.200 -5.864 1.868 1.00 68.50 87 SER A C 1
ATOM 691 O O . SER A 1 87 ? 8.017 -5.805 2.790 1.00 68.50 87 SER A O 1
ATOM 693 N N . GLY A 1 88 ? 6.567 -7.002 1.556 1.00 69.88 88 GLY A N 1
ATOM 694 C CA . GLY A 1 88 ? 6.739 -8.250 2.292 1.00 69.88 88 GLY A CA 1
ATOM 695 C C . GLY A 1 88 ? 6.131 -8.208 3.696 1.00 69.88 88 GLY A C 1
ATOM 696 O O . GLY A 1 88 ? 6.540 -8.993 4.556 1.00 69.88 88 GLY A O 1
ATOM 697 N N . VAL A 1 89 ? 5.177 -7.299 3.946 1.00 81.25 89 VAL A N 1
ATOM 698 C CA . VAL A 1 89 ? 4.413 -7.226 5.199 1.00 81.25 89 VAL A CA 1
ATOM 699 C C . VAL A 1 89 ? 3.778 -8.584 5.487 1.00 81.25 89 VAL A C 1
ATOM 701 O O . VAL A 1 89 ? 2.952 -9.083 4.726 1.00 81.25 89 VAL A O 1
ATOM 704 N N . LYS A 1 90 ? 4.161 -9.181 6.619 1.00 84.00 90 LYS A N 1
ATOM 705 C CA . LYS A 1 90 ? 3.671 -10.501 7.045 1.00 84.00 90 LYS A CA 1
ATOM 706 C C . LYS A 1 90 ? 2.395 -10.442 7.878 1.00 84.00 90 LYS A C 1
ATOM 708 O O . LYS A 1 90 ? 1.827 -11.494 8.164 1.00 84.00 90 LYS A O 1
ATOM 713 N N . VAL A 1 91 ? 1.966 -9.247 8.284 1.00 88.19 91 VAL A N 1
ATOM 714 C CA . VAL A 1 91 ? 0.755 -9.075 9.087 1.00 88.19 91 VAL A CA 1
ATOM 715 C C . VAL A 1 91 ? -0.441 -9.595 8.296 1.00 88.19 91 VAL A C 1
ATOM 717 O O . VAL A 1 91 ? -0.678 -9.181 7.159 1.00 88.19 91 VAL A O 1
ATOM 720 N N . LYS A 1 92 ? -1.169 -10.534 8.902 1.00 94.19 92 LYS A N 1
ATOM 721 C CA . LYS A 1 92 ? -2.391 -11.116 8.357 1.00 94.19 92 LYS A CA 1
ATOM 722 C C . LYS A 1 92 ? -3.447 -11.154 9.445 1.00 94.19 92 LYS A C 1
ATOM 724 O O . LYS A 1 92 ? -3.207 -11.714 10.513 1.00 94.19 92 LYS A O 1
ATOM 729 N N . LYS A 1 93 ? -4.611 -10.576 9.171 1.00 96.69 93 LYS A N 1
ATOM 730 C CA . LYS A 1 93 ? -5.777 -10.658 10.053 1.00 96.69 93 LYS A CA 1
ATOM 731 C C . LYS A 1 93 ? -7.035 -10.707 9.206 1.00 96.69 93 LYS A C 1
ATOM 733 O O . LYS A 1 93 ? -7.201 -9.917 8.283 1.00 96.69 93 LYS A O 1
ATOM 738 N N . GLU A 1 94 ? -7.935 -11.615 9.542 1.00 97.44 94 GLU A N 1
ATOM 739 C CA . GLU A 1 94 ? -9.270 -11.645 8.964 1.00 97.44 94 GLU A CA 1
ATOM 740 C C . GLU A 1 94 ? -10.325 -11.651 10.063 1.00 97.44 94 GLU A C 1
ATOM 742 O O . GLU A 1 94 ? -10.078 -12.068 11.195 1.00 97.44 94 GLU A O 1
ATOM 747 N N . GLY A 1 95 ? -11.511 -11.155 9.735 1.00 97.38 95 GLY A N 1
ATOM 748 C CA . GLY A 1 95 ? -12.638 -11.184 10.652 1.00 97.38 95 GLY A CA 1
ATOM 749 C C . GLY A 1 95 ? -13.822 -10.394 10.131 1.00 97.38 95 GLY A C 1
ATOM 750 O O . GLY A 1 95 ? -13.812 -9.879 9.014 1.00 97.38 95 GLY A O 1
ATOM 751 N N . ILE A 1 96 ? -14.869 -10.310 10.945 1.00 97.88 96 ILE A N 1
ATOM 752 C CA . ILE A 1 96 ? -16.070 -9.550 10.612 1.00 97.88 96 ILE A CA 1
ATOM 753 C C . ILE A 1 96 ? -16.057 -8.242 11.393 1.00 97.88 96 ILE A C 1
ATOM 755 O O . ILE A 1 96 ? -15.991 -8.254 12.618 1.00 97.88 96 ILE A O 1
ATOM 759 N N . LEU A 1 97 ? -16.192 -7.125 10.684 1.00 98.00 97 LEU A N 1
ATOM 760 C CA . LEU A 1 97 ? -16.460 -5.818 11.280 1.00 98.00 97 LEU A CA 1
ATOM 761 C C . LEU A 1 97 ? -17.768 -5.260 10.735 1.00 98.00 97 LEU A C 1
ATOM 763 O O . LEU A 1 97 ? -18.285 -5.691 9.696 1.00 98.00 97 LEU A O 1
ATOM 767 N N . LYS A 1 98 ? -18.319 -4.279 11.444 1.00 97.12 98 LYS A N 1
ATOM 768 C CA . LYS A 1 98 ? -19.313 -3.394 10.846 1.00 97.12 98 LYS A CA 1
ATOM 769 C C . LYS A 1 98 ? -18.593 -2.231 10.187 1.00 97.12 98 LYS A C 1
ATOM 771 O O . LYS A 1 98 ? -17.684 -1.673 10.781 1.00 97.12 98 LYS A O 1
ATOM 776 N N . VAL A 1 99 ? -19.014 -1.884 8.980 1.00 96.94 99 VAL A N 1
ATOM 777 C CA . VAL A 1 99 ? -18.439 -0.802 8.178 1.00 96.94 99 VAL A CA 1
ATOM 778 C C . VAL A 1 99 ? -19.549 0.169 7.817 1.00 96.94 99 VAL A C 1
ATOM 780 O O . VAL A 1 99 ? -20.635 -0.265 7.415 1.00 96.94 99 VAL A O 1
ATOM 783 N N . MET A 1 100 ? -19.300 1.461 7.996 1.00 95.00 100 MET A N 1
ATOM 784 C CA . MET A 1 100 ? -20.241 2.507 7.615 1.00 95.00 100 MET A CA 1
ATOM 785 C C . MET A 1 100 ? -20.285 2.617 6.087 1.00 95.00 100 MET A C 1
ATOM 787 O O . MET A 1 100 ? -19.263 2.838 5.446 1.00 95.00 100 MET A O 1
ATOM 791 N N . GLY A 1 101 ? -21.462 2.406 5.494 1.00 89.38 101 GLY A N 1
ATOM 792 C CA . GLY A 1 101 ? -21.681 2.611 4.063 1.00 89.38 101 GLY A CA 1
ATOM 793 C C . GLY A 1 101 ? -21.922 4.083 3.725 1.00 89.38 101 GLY A C 1
ATOM 794 O O . GLY A 1 101 ? -22.219 4.889 4.603 1.00 89.38 101 GLY A O 1
ATOM 795 N N . SER A 1 102 ? -21.903 4.417 2.433 1.00 86.19 102 SER A N 1
ATOM 796 C CA . SER A 1 102 ? -22.152 5.779 1.923 1.00 86.19 102 SER A CA 1
ATOM 797 C C . SER A 1 102 ? -23.508 6.373 2.323 1.00 86.19 102 SER A C 1
ATOM 799 O O . SER A 1 102 ? -23.672 7.586 2.356 1.00 86.19 102 SER A O 1
ATOM 801 N N . THR A 1 103 ? -24.483 5.526 2.662 1.00 87.88 103 THR A N 1
ATOM 802 C CA . THR A 1 103 ? -25.813 5.936 3.145 1.00 87.88 103 THR A CA 1
ATOM 803 C C . THR A 1 103 ? -25.855 6.219 4.653 1.00 87.88 103 THR A C 1
ATOM 805 O O . THR A 1 103 ? -26.935 6.410 5.206 1.00 87.88 103 THR A O 1
ATOM 808 N N . GLY A 1 104 ? -24.710 6.163 5.344 1.00 87.50 104 GLY A N 1
ATOM 809 C CA . GLY A 1 104 ? -24.604 6.278 6.803 1.00 87.50 104 GLY A CA 1
ATOM 810 C C . GLY A 1 104 ? -25.019 5.015 7.565 1.00 87.50 104 GLY A C 1
ATOM 811 O O . GLY A 1 104 ? -24.920 4.967 8.788 1.00 87.50 104 GLY A O 1
ATOM 812 N N . LYS A 1 105 ? -25.469 3.961 6.871 1.00 92.50 105 LYS A N 1
ATOM 813 C CA . LYS A 1 105 ? -25.871 2.696 7.500 1.00 92.50 105 LYS A CA 1
ATOM 814 C C . LYS A 1 105 ? -24.676 1.782 7.746 1.00 92.50 105 LYS A C 1
ATOM 816 O O . LYS A 1 105 ? -23.813 1.603 6.889 1.00 92.50 105 LYS A O 1
ATOM 821 N N . TRP A 1 106 ? -24.675 1.127 8.902 1.00 95.25 106 TRP A N 1
ATOM 822 C CA . TRP A 1 106 ? -23.677 0.124 9.258 1.00 95.25 106 TRP A CA 1
ATOM 823 C C . TRP A 1 106 ? -23.977 -1.228 8.611 1.00 95.25 106 TRP A C 1
ATOM 825 O O . TRP A 1 106 ? -25.053 -1.800 8.790 1.00 95.25 106 TRP A O 1
ATOM 835 N N . HIS A 1 107 ? -22.989 -1.799 7.929 1.00 95.69 107 HIS A N 1
ATOM 836 C CA . HIS A 1 107 ? -23.102 -3.107 7.297 1.00 95.69 107 HIS A CA 1
ATOM 837 C C . HIS A 1 107 ? -22.073 -4.089 7.846 1.00 95.69 107 HIS A C 1
ATOM 839 O O . HIS A 1 107 ? -20.903 -3.752 7.986 1.00 95.69 107 HIS A O 1
ATOM 845 N N . ARG A 1 108 ? -22.480 -5.339 8.094 1.00 97.12 108 ARG A N 1
ATOM 846 C CA . ARG A 1 108 ? -21.528 -6.424 8.383 1.00 97.12 108 ARG A CA 1
ATOM 847 C C . ARG A 1 108 ? -20.730 -6.753 7.119 1.00 97.12 108 ARG A C 1
ATOM 849 O O . ARG A 1 108 ? -21.321 -6.983 6.054 1.00 97.12 108 ARG A O 1
ATOM 856 N N . ARG A 1 109 ? -19.405 -6.760 7.238 1.00 98.00 109 ARG A N 1
ATOM 857 C CA . ARG A 1 109 ? -18.456 -7.021 6.151 1.00 98.00 109 ARG A CA 1
ATOM 858 C C . ARG A 1 109 ? -17.342 -7.937 6.635 1.00 98.00 109 ARG A C 1
ATOM 860 O O . ARG A 1 109 ? -16.949 -7.868 7.799 1.00 98.00 109 ARG A O 1
ATOM 867 N N . LYS A 1 110 ? -16.859 -8.791 5.735 1.00 98.19 110 LYS A N 1
ATOM 868 C CA . LYS A 1 110 ? -15.630 -9.552 5.946 1.00 98.19 110 LYS A CA 1
ATOM 869 C C . LYS A 1 110 ? -14.461 -8.621 5.660 1.00 98.19 110 LYS A C 1
ATOM 871 O O . LYS A 1 110 ? -14.448 -7.964 4.627 1.00 98.19 110 LYS A O 1
ATOM 876 N N . ILE A 1 111 ? -13.522 -8.545 6.585 1.00 98.31 111 ILE A N 1
ATOM 877 C CA . ILE A 1 111 ? -12.323 -7.726 6.476 1.00 98.31 111 ILE A CA 1
ATOM 878 C C . ILE A 1 111 ? -11.143 -8.664 6.294 1.00 98.31 111 ILE A C 1
ATOM 880 O O . ILE A 1 111 ? -11.000 -9.621 7.058 1.00 98.31 111 ILE A O 1
ATOM 884 N N . ASN A 1 112 ? -10.317 -8.389 5.292 1.00 97.44 112 ASN A N 1
ATOM 885 C CA . ASN A 1 112 ? -9.054 -9.077 5.073 1.00 97.44 112 ASN A CA 1
ATOM 886 C C . ASN A 1 112 ? -7.929 -8.046 5.100 1.00 97.44 112 ASN A C 1
ATOM 888 O O . ASN A 1 112 ? -7.887 -7.151 4.263 1.00 97.44 112 ASN A O 1
ATOM 892 N N . LEU A 1 113 ? -7.045 -8.168 6.082 1.00 96.56 113 LEU A N 1
ATOM 893 C CA . LEU A 1 113 ? -5.798 -7.432 6.162 1.00 96.56 113 LEU A CA 1
ATOM 894 C C . LEU A 1 113 ? -4.672 -8.376 5.754 1.00 96.56 113 LEU A C 1
ATOM 896 O O . LEU A 1 113 ? -4.398 -9.344 6.466 1.00 96.56 113 LEU A O 1
ATOM 900 N N . SER A 1 114 ? -4.015 -8.099 4.633 1.00 93.19 114 SER A N 1
ATOM 901 C CA . SER A 1 114 ? -2.827 -8.835 4.200 1.00 93.19 114 SER A CA 1
ATOM 902 C C . SER A 1 114 ? -1.993 -8.012 3.224 1.00 93.19 114 SER A C 1
ATOM 904 O O . SER A 1 114 ? -2.523 -7.186 2.488 1.00 93.19 114 SER A O 1
ATOM 906 N N . ASN A 1 115 ? -0.672 -8.222 3.225 1.00 87.31 115 ASN A N 1
ATOM 907 C CA . ASN A 1 115 ? 0.260 -7.587 2.283 1.00 87.31 115 ASN A CA 1
ATOM 908 C C . ASN A 1 115 ? 0.114 -6.051 2.214 1.00 87.31 115 ASN A C 1
ATOM 910 O O . ASN A 1 115 ? 0.120 -5.466 1.136 1.00 87.31 115 ASN A O 1
ATOM 914 N N . GLY A 1 116 ? -0.098 -5.398 3.361 1.00 89.75 116 GLY A N 1
ATOM 915 C CA . GLY A 1 116 ? -0.272 -3.943 3.418 1.00 89.75 116 GLY A CA 1
ATOM 916 C C . GLY A 1 116 ? -1.583 -3.413 2.822 1.00 89.75 116 GLY A C 1
ATOM 917 O O . GLY A 1 116 ? -1.725 -2.204 2.644 1.00 89.75 116 GLY A O 1
ATOM 918 N N . ILE A 1 117 ? -2.539 -4.292 2.526 1.00 92.44 117 ILE A N 1
ATOM 919 C CA . ILE A 1 117 ? -3.845 -3.954 1.964 1.00 92.44 117 ILE A CA 1
ATOM 920 C C . ILE A 1 117 ? -4.932 -4.383 2.942 1.00 92.44 117 ILE A C 1
ATOM 922 O O . ILE A 1 117 ? -4.877 -5.475 3.513 1.00 92.44 117 ILE A O 1
ATOM 926 N N . LEU A 1 118 ? -5.940 -3.528 3.104 1.00 96.06 118 LEU A N 1
ATOM 927 C CA . LEU A 1 118 ? -7.179 -3.876 3.785 1.00 96.06 118 LEU A CA 1
ATOM 928 C C . LEU A 1 118 ? -8.326 -3.923 2.777 1.00 96.06 118 LEU A C 1
ATOM 930 O O . LEU A 1 118 ? -8.694 -2.908 2.185 1.00 96.06 118 LEU A O 1
ATOM 934 N N . GLU A 1 119 ? -8.915 -5.101 2.609 1.00 96.75 119 GLU A N 1
ATOM 935 C CA . GLU A 1 119 ? -10.086 -5.316 1.765 1.00 96.75 119 GLU A CA 1
ATOM 936 C C . GLU A 1 119 ? -11.350 -5.466 2.605 1.00 96.75 119 GLU A C 1
ATOM 938 O O . GLU A 1 119 ? -11.411 -6.249 3.558 1.00 96.75 119 GLU A O 1
ATOM 943 N N . VAL A 1 120 ? -12.387 -4.732 2.210 1.00 97.25 120 VAL A N 1
ATOM 944 C CA . VAL A 1 120 ? -13.735 -4.834 2.763 1.00 97.25 120 VAL A CA 1
ATOM 945 C C . VAL A 1 120 ? -14.590 -5.610 1.779 1.00 97.25 120 VAL A C 1
ATOM 947 O O . VAL A 1 120 ? -14.917 -5.119 0.702 1.00 97.25 120 VAL A O 1
ATOM 950 N N . GLN A 1 121 ? -14.995 -6.812 2.162 1.00 97.62 121 GLN A N 1
ATOM 951 C CA . GLN A 1 121 ? -15.749 -7.731 1.323 1.00 97.62 121 GLN A CA 1
ATOM 952 C C . GLN A 1 121 ? -17.169 -7.947 1.856 1.00 97.62 121 GLN A C 1
ATOM 954 O O . GLN A 1 121 ? -17.454 -7.877 3.061 1.00 97.62 121 GLN A O 1
ATOM 959 N N . THR A 1 122 ? -18.101 -8.232 0.956 1.00 96.81 122 THR A N 1
ATOM 960 C CA . THR A 1 122 ? -19.400 -8.783 1.341 1.00 96.81 122 THR A CA 1
ATOM 961 C C . THR A 1 122 ? -19.222 -10.163 1.978 1.00 96.81 122 THR A C 1
ATOM 963 O O . THR A 1 122 ? -18.326 -10.926 1.637 1.00 96.81 122 THR A O 1
ATOM 966 N N . VAL A 1 123 ? -20.080 -10.494 2.945 1.00 95.56 123 VAL A N 1
ATOM 967 C CA . VAL A 1 123 ? -19.940 -11.743 3.715 1.00 95.56 123 VAL A CA 1
ATOM 968 C C . VAL A 1 123 ? -20.342 -12.980 2.902 1.00 95.56 123 VAL A C 1
ATOM 970 O O . VAL A 1 123 ? -19.802 -14.052 3.139 1.00 95.56 123 VAL A O 1
ATOM 973 N N . LYS A 1 124 ? -21.306 -12.851 1.981 1.00 92.44 124 LYS A N 1
ATOM 974 C CA . LYS A 1 124 ? -21.903 -13.997 1.273 1.00 92.44 124 LYS A CA 1
ATOM 975 C C . LYS A 1 124 ? -21.084 -14.456 0.065 1.00 92.44 124 LYS A C 1
ATOM 977 O O . LYS A 1 124 ? -20.961 -15.648 -0.164 1.00 92.44 124 LYS A O 1
ATOM 982 N N . ASP A 1 125 ? -20.582 -13.501 -0.703 1.00 93.62 125 ASP A N 1
ATOM 983 C CA . ASP A 1 125 ? -20.030 -13.682 -2.049 1.00 93.62 125 ASP A CA 1
ATOM 984 C C . ASP A 1 125 ? -18.614 -13.101 -2.195 1.00 93.62 125 ASP A C 1
ATOM 986 O O . ASP A 1 125 ? -18.064 -13.099 -3.290 1.00 93.62 125 ASP A O 1
ATOM 99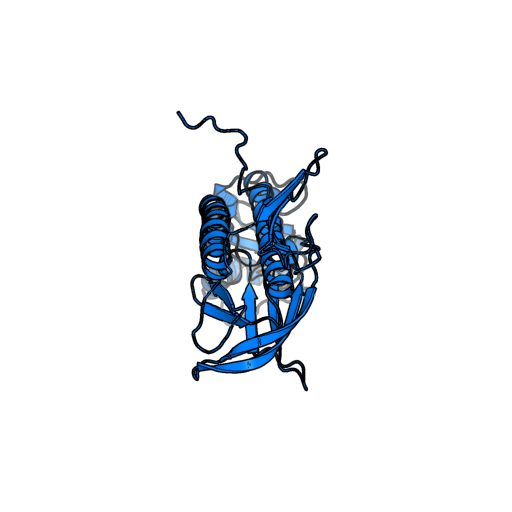0 N N . SER A 1 126 ? -18.006 -12.621 -1.101 1.00 93.38 126 SER A N 1
ATOM 991 C CA . SER A 1 126 ? -16.633 -12.092 -1.081 1.00 93.38 126 SER A CA 1
ATOM 992 C C . SER A 1 126 ? -16.355 -10.978 -2.101 1.00 93.38 126 SER A C 1
ATOM 994 O O . SER A 1 126 ? -15.209 -10.720 -2.460 1.00 93.38 126 SER A O 1
ATOM 996 N N . VAL A 1 127 ? -17.392 -10.256 -2.530 1.00 95.06 127 VAL A N 1
ATOM 997 C CA . VAL A 1 127 ? -17.261 -9.112 -3.433 1.00 95.06 127 VAL A CA 1
ATOM 998 C C . VAL A 1 127 ? -16.591 -7.969 -2.683 1.00 95.06 127 VAL A C 1
ATOM 1000 O O . VAL A 1 127 ? -17.126 -7.469 -1.687 1.00 95.06 127 VAL A O 1
ATOM 1003 N N . VAL A 1 128 ? -15.435 -7.534 -3.185 1.00 96.00 128 VAL A N 1
ATOM 1004 C CA . VAL A 1 128 ? -14.696 -6.380 -2.664 1.00 96.00 128 VAL A CA 1
ATOM 1005 C C . VAL A 1 128 ? -15.527 -5.115 -2.889 1.00 96.00 128 VAL A C 1
ATOM 1007 O O . VAL A 1 128 ? -15.900 -4.786 -4.014 1.00 96.00 128 VAL A O 1
ATOM 1010 N N . LYS A 1 129 ? -15.866 -4.431 -1.796 1.00 94.94 129 LYS A N 1
ATOM 1011 C CA . LYS A 1 129 ? -16.577 -3.147 -1.785 1.00 94.94 129 LYS A CA 1
ATOM 1012 C C . LYS A 1 129 ? -15.636 -1.973 -1.586 1.00 94.94 129 LYS A C 1
ATOM 1014 O O . LYS A 1 129 ? -15.858 -0.945 -2.199 1.00 94.94 129 LYS A O 1
ATOM 1019 N N . GLU A 1 130 ? -14.606 -2.149 -0.767 1.00 94.44 130 GLU A N 1
ATOM 1020 C CA . GLU A 1 130 ? -13.556 -1.154 -0.558 1.00 94.44 130 GLU A CA 1
ATOM 1021 C C . GLU A 1 130 ? -12.201 -1.854 -0.503 1.00 94.44 130 GLU A C 1
ATOM 1023 O O . GLU A 1 130 ? -12.096 -2.982 -0.009 1.00 94.44 130 GLU A O 1
ATOM 1028 N N . ARG A 1 131 ? -11.162 -1.172 -0.982 1.00 93.69 131 ARG A N 1
ATOM 1029 C CA . ARG A 1 131 ? -9.773 -1.636 -0.948 1.00 93.69 131 ARG A CA 1
ATOM 1030 C C . ARG A 1 131 ? -8.878 -0.471 -0.550 1.00 93.69 131 ARG A C 1
ATOM 1032 O O . ARG A 1 131 ? -8.773 0.495 -1.297 1.00 93.69 131 ARG A O 1
ATOM 1039 N N . LEU A 1 132 ? -8.247 -0.570 0.616 1.00 92.56 132 LEU A N 1
ATOM 1040 C CA . LEU A 1 132 ? -7.391 0.472 1.181 1.00 92.56 132 LEU A CA 1
ATOM 1041 C C . LEU A 1 132 ? -5.922 0.050 1.093 1.00 92.56 132 LEU A C 1
ATOM 1043 O O . LEU A 1 132 ? -5.542 -0.994 1.627 1.00 92.56 132 LEU A O 1
ATOM 1047 N N . LEU A 1 133 ? -5.098 0.879 0.450 1.00 90.69 133 LEU A N 1
ATOM 1048 C CA . LEU A 1 133 ? -3.639 0.755 0.462 1.00 90.69 133 LEU A CA 1
ATOM 1049 C C . LEU A 1 133 ? -3.100 1.439 1.721 1.00 90.69 133 LEU A C 1
ATOM 1051 O O . LEU A 1 133 ? -3.219 2.657 1.870 1.00 90.69 133 LEU A O 1
ATOM 1055 N N . LEU A 1 134 ? -2.542 0.667 2.653 1.00 91.81 134 LEU A N 1
ATOM 1056 C CA . LEU A 1 134 ? -2.240 1.187 3.987 1.00 91.81 134 LEU A CA 1
ATOM 1057 C C . LEU A 1 134 ? -1.013 2.103 4.038 1.00 91.81 134 LEU A C 1
ATOM 1059 O O . LEU A 1 134 ? -0.876 2.835 5.011 1.00 91.81 134 LEU A O 1
ATOM 1063 N N . GLY A 1 135 ? -0.152 2.121 3.015 1.00 86.06 135 GLY A N 1
ATOM 1064 C CA . GLY A 1 135 ? 1.112 2.867 3.036 1.00 86.06 135 GLY A CA 1
ATOM 1065 C C . GLY A 1 135 ? 0.977 4.384 3.216 1.00 86.06 135 GLY A C 1
ATOM 1066 O O . GLY A 1 135 ? 1.950 5.034 3.579 1.00 86.06 135 GLY A O 1
ATOM 1067 N N . GLY A 1 136 ? -0.217 4.942 2.998 1.00 83.31 136 GLY A N 1
ATOM 1068 C CA . GLY A 1 136 ? -0.547 6.347 3.265 1.00 83.31 136 GLY A CA 1
ATOM 1069 C C . GLY A 1 136 ? -1.808 6.526 4.111 1.00 83.31 136 GLY A C 1
ATOM 1070 O O . GLY A 1 136 ? -2.472 7.555 4.001 1.00 83.31 136 GLY A O 1
ATOM 1071 N N . CYS A 1 137 ? -2.192 5.506 4.883 1.00 92.06 137 CYS A N 1
ATOM 1072 C CA . CYS A 1 137 ? -3.368 5.564 5.743 1.00 92.06 137 CYS A CA 1
ATOM 1073 C C . CYS A 1 137 ? -3.001 5.921 7.188 1.00 92.06 137 CYS A C 1
ATOM 1075 O O . CYS A 1 137 ? -1.969 5.500 7.704 1.00 92.06 137 CYS A O 1
ATOM 1077 N N . THR A 1 138 ? -3.930 6.579 7.878 1.00 94.06 138 THR A N 1
ATOM 1078 C CA . THR A 1 138 ? -3.918 6.752 9.334 1.00 94.06 138 THR A CA 1
ATOM 1079 C C . THR A 1 138 ? -5.099 5.996 9.933 1.00 94.06 138 THR A C 1
ATOM 1081 O O . THR A 1 138 ? -6.201 6.026 9.387 1.00 94.06 138 THR A O 1
ATOM 1084 N N . VAL A 1 139 ? -4.894 5.328 11.070 1.00 97.25 139 VAL A N 1
ATOM 1085 C CA . VAL A 1 139 ? -5.955 4.639 11.819 1.00 97.25 139 VAL A CA 1
ATOM 1086 C C . VAL A 1 139 ? -6.111 5.258 13.204 1.00 97.25 139 VAL A C 1
ATOM 1088 O O . VAL A 1 139 ? -5.122 5.427 13.917 1.00 97.25 139 VAL A O 1
ATOM 1091 N N . ARG A 1 140 ? -7.345 5.614 13.575 1.00 95.75 140 ARG A N 1
ATOM 1092 C CA . ARG A 1 140 ? -7.657 6.315 14.833 1.00 95.75 140 ARG A CA 1
ATOM 1093 C C . ARG A 1 140 ? -8.942 5.802 15.463 1.00 95.75 140 ARG A C 1
ATOM 1095 O O . ARG A 1 140 ? -9.883 5.435 14.761 1.00 95.75 140 ARG A O 1
ATOM 1102 N N . MET A 1 141 ? -9.017 5.852 16.784 1.00 95.00 141 MET A N 1
ATOM 1103 C CA . MET A 1 141 ? -10.267 5.702 17.517 1.00 95.00 141 MET A CA 1
ATOM 1104 C C . MET A 1 141 ? -11.286 6.766 17.113 1.00 95.00 141 MET A C 1
ATOM 1106 O O . MET A 1 141 ? -10.954 7.923 16.857 1.00 95.00 141 MET A O 1
ATOM 1110 N N . MET A 1 142 ? -12.553 6.365 17.126 1.00 91.69 142 MET A N 1
ATOM 1111 C CA . MET A 1 142 ? -13.688 7.233 16.858 1.00 91.69 142 MET A CA 1
ATOM 1112 C C . MET A 1 142 ? -14.802 6.935 17.859 1.00 91.69 142 MET A C 1
ATOM 1114 O O . MET A 1 142 ? -15.020 5.793 18.260 1.00 91.69 142 MET A O 1
ATOM 1118 N N . GLU A 1 143 ? -15.543 7.971 18.227 1.00 84.44 143 GLU A N 1
ATOM 1119 C CA . GLU A 1 143 ? -16.785 7.838 18.977 1.00 84.44 143 GLU A CA 1
ATOM 1120 C C . GLU A 1 143 ? -17.935 8.207 18.051 1.00 84.44 143 GLU A C 1
ATOM 1122 O O . GLU A 1 143 ? -17.948 9.293 17.474 1.00 84.44 143 GLU A O 1
ATOM 1127 N N . VAL A 1 144 ? -18.884 7.287 17.903 1.00 84.00 144 VAL A N 1
ATOM 1128 C CA . VAL A 1 144 ? -20.123 7.518 17.163 1.00 84.00 144 VAL A CA 1
ATOM 1129 C C . VAL A 1 144 ? -21.277 7.215 18.103 1.00 84.00 144 VAL A C 1
ATOM 1131 O O . VAL A 1 144 ? -21.271 6.187 18.784 1.00 84.00 144 VAL A O 1
ATOM 1134 N N . SER A 1 145 ? -22.261 8.110 18.144 1.00 76.81 145 SER A N 1
ATOM 1135 C CA . SER A 1 145 ? -23.377 8.072 19.094 1.00 76.81 145 SER A CA 1
ATOM 1136 C C . SER A 1 145 ? -24.160 6.753 19.062 1.00 76.81 145 SER A C 1
ATOM 1138 O O . SER A 1 145 ? -24.638 6.297 20.094 1.00 76.81 145 SER A O 1
ATOM 1140 N N . ASP A 1 146 ? -24.281 6.127 17.888 1.00 80.44 146 ASP A N 1
ATOM 1141 C CA . ASP A 1 146 ? -25.049 4.897 17.661 1.00 80.44 146 ASP A CA 1
ATOM 1142 C C . ASP A 1 146 ? -24.179 3.626 17.600 1.00 80.44 146 ASP A C 1
ATOM 1144 O O . ASP A 1 146 ? -24.687 2.508 17.433 1.00 80.44 146 ASP A O 1
ATOM 1148 N N . ARG A 1 147 ? -22.853 3.773 17.712 1.00 87.06 147 ARG A N 1
ATOM 1149 C CA . ARG A 1 147 ? -21.913 2.679 17.488 1.00 87.06 147 ARG A CA 1
ATOM 1150 C C . ARG A 1 147 ? -20.677 2.791 18.372 1.00 87.06 147 ARG A C 1
ATOM 1152 O O . ARG A 1 147 ? -19.675 3.421 18.030 1.00 87.06 147 ARG A O 1
ATOM 1159 N N . GLN A 1 148 ? -20.735 2.092 19.499 1.00 87.62 148 GLN A N 1
ATOM 1160 C CA . GLN A 1 148 ? -19.579 1.893 20.368 1.00 87.62 148 GLN A CA 1
ATOM 1161 C C . GLN A 1 148 ? -18.482 1.078 19.670 1.00 87.62 148 GLN A C 1
ATOM 1163 O O . GLN A 1 148 ? -18.735 0.360 18.698 1.00 87.62 148 GLN A O 1
ATOM 1168 N N . TYR A 1 149 ? -17.259 1.207 20.188 1.00 93.25 149 TYR A N 1
ATOM 1169 C CA . TYR A 1 149 ? -16.067 0.491 19.712 1.00 93.25 149 TYR A CA 1
ATOM 1170 C C . TYR A 1 149 ? -15.727 0.789 18.246 1.00 93.25 149 TYR A C 1
ATOM 1172 O O . TYR A 1 149 ? -15.200 -0.061 17.520 1.00 93.25 149 TYR A O 1
ATOM 1180 N N . SER A 1 150 ? -16.020 2.022 17.828 1.00 96.31 150 SER A N 1
ATOM 1181 C CA . SER A 1 150 ? -15.733 2.510 16.488 1.00 96.31 150 SER A CA 1
ATOM 1182 C C . SER A 1 150 ? -14.293 3.003 16.347 1.00 96.31 150 SER A C 1
ATOM 1184 O O . SER A 1 150 ? -13.650 3.447 17.304 1.00 96.31 150 SER A O 1
ATOM 1186 N N . PHE A 1 151 ? -13.775 2.901 15.133 1.00 97.69 151 PHE A N 1
ATOM 1187 C CA . PHE A 1 151 ? -12.493 3.442 14.705 1.00 97.69 151 PHE A CA 1
ATOM 1188 C C . PHE A 1 151 ? -12.577 3.802 13.223 1.00 97.69 151 PHE A C 1
ATOM 1190 O O . PHE A 1 151 ? -13.475 3.348 12.517 1.00 97.69 151 PHE A O 1
ATOM 1197 N N . GLN A 1 152 ? -11.661 4.627 12.743 1.00 96.75 152 GLN A N 1
ATOM 1198 C CA . GLN A 1 152 ? -11.627 5.064 11.355 1.00 96.75 152 GLN A CA 1
ATOM 1199 C C . GLN A 1 152 ? -10.266 4.792 10.731 1.00 96.75 152 GLN A C 1
ATOM 1201 O O . GLN A 1 152 ? -9.242 4.849 11.415 1.00 96.75 152 GLN A O 1
ATOM 1206 N N . ILE A 1 153 ? -10.275 4.543 9.426 1.00 97.25 153 ILE A N 1
ATOM 1207 C CA . ILE A 1 153 ? -9.085 4.547 8.581 1.00 97.25 153 ILE A CA 1
ATOM 1208 C C . ILE A 1 153 ? -9.273 5.654 7.552 1.00 97.25 153 ILE A C 1
ATOM 1210 O O . ILE A 1 153 ? -10.287 5.683 6.853 1.00 97.25 153 ILE A O 1
ATOM 1214 N N . SER A 1 154 ? -8.312 6.564 7.480 1.00 93.75 154 SER A N 1
ATOM 1215 C CA . SER A 1 154 ? -8.306 7.676 6.534 1.00 93.75 154 SER A CA 1
ATOM 1216 C C . SER A 1 154 ? -7.090 7.594 5.623 1.00 93.75 154 SER A C 1
ATOM 1218 O O . SER A 1 154 ? -5.975 7.446 6.114 1.00 93.75 154 SER A O 1
ATOM 1220 N N . SER A 1 155 ? -7.302 7.736 4.320 1.00 88.88 155 SER A N 1
ATOM 1221 C CA . SER A 1 155 ? -6.276 8.013 3.312 1.00 88.88 155 SER A CA 1
ATOM 1222 C C . SER A 1 155 ? -6.453 9.443 2.782 1.00 88.88 155 SER A C 1
ATOM 1224 O O . SER A 1 155 ? -7.331 10.178 3.234 1.00 88.88 155 SER A O 1
ATOM 1226 N N . SER A 1 156 ? -5.666 9.844 1.781 1.00 84.44 156 SER A N 1
ATOM 1227 C CA . SER A 1 156 ? -5.847 11.133 1.094 1.00 84.44 156 SER A CA 1
ATOM 1228 C C . SER A 1 156 ? -7.173 11.264 0.332 1.00 84.44 156 SER A C 1
ATOM 1230 O O . SER A 1 156 ? -7.556 12.373 -0.029 1.00 84.44 156 SER A O 1
ATOM 1232 N N . SER A 1 157 ? -7.867 10.153 0.061 1.00 85.31 157 SER A N 1
ATOM 1233 C CA . SER A 1 157 ? -9.080 10.121 -0.774 1.00 85.31 157 SER A CA 1
ATOM 1234 C C . SER A 1 157 ? -10.269 9.408 -0.134 1.00 85.31 157 SER A C 1
ATOM 1236 O O . SER A 1 157 ? -11.388 9.534 -0.626 1.00 85.31 157 SER A O 1
ATOM 1238 N N . GLN A 1 158 ? -10.058 8.654 0.946 1.00 88.19 158 GLN A N 1
ATOM 1239 C CA . GLN A 1 158 ? -11.088 7.817 1.553 1.00 88.19 158 GLN A CA 1
ATOM 1240 C C . GLN A 1 158 ? -11.084 7.969 3.070 1.00 88.19 158 GLN A C 1
ATOM 1242 O O . GLN A 1 158 ? -10.032 8.010 3.702 1.00 88.19 158 GLN A O 1
ATOM 1247 N N . LEU A 1 159 ? -12.277 7.985 3.659 1.00 93.38 159 LEU A N 1
ATOM 1248 C CA . LEU A 1 159 ? -12.491 7.861 5.094 1.00 93.38 159 LEU A CA 1
ATOM 1249 C C . LEU A 1 159 ? -13.489 6.731 5.315 1.00 93.38 159 LEU A C 1
ATOM 1251 O O . LEU A 1 159 ? -14.635 6.821 4.878 1.00 93.38 159 LEU A O 1
ATOM 1255 N N . VAL A 1 160 ? -13.058 5.673 5.995 1.00 95.44 160 VAL A N 1
ATOM 1256 C CA . VAL A 1 160 ? -13.896 4.501 6.255 1.00 95.44 160 VAL A CA 1
ATOM 1257 C C . VAL A 1 160 ? -13.988 4.278 7.757 1.00 95.44 160 VAL A C 1
ATOM 1259 O O . VAL A 1 160 ? -12.972 4.114 8.435 1.00 95.44 160 VAL A O 1
ATOM 1262 N N . ALA A 1 161 ? -15.215 4.269 8.278 1.00 96.38 161 ALA A N 1
ATOM 1263 C CA . ALA A 1 161 ? -15.493 3.984 9.679 1.00 96.38 161 ALA A CA 1
ATOM 1264 C C . ALA A 1 161 ? -15.837 2.504 9.881 1.00 96.38 161 ALA A C 1
ATOM 1266 O O . ALA A 1 161 ? -16.634 1.912 9.145 1.00 96.38 161 ALA A O 1
ATOM 1267 N N . PHE A 1 162 ? -15.251 1.926 10.920 1.00 97.69 162 PHE A N 1
ATOM 1268 C CA . PHE A 1 162 ? -15.373 0.536 11.324 1.00 97.69 162 PHE A CA 1
ATOM 1269 C C . PHE A 1 162 ? -15.857 0.461 12.769 1.00 97.69 162 PHE A C 1
ATOM 1271 O O . PHE A 1 162 ? -15.574 1.350 13.564 1.00 97.69 162 PHE A O 1
ATOM 1278 N N . ALA A 1 163 ? -16.539 -0.621 13.129 1.00 97.62 163 ALA A N 1
ATOM 1279 C CA . ALA A 1 163 ? -16.892 -0.919 14.510 1.00 97.62 163 ALA A CA 1
ATOM 1280 C C . ALA A 1 163 ? -16.691 -2.402 14.820 1.00 97.62 163 ALA A C 1
ATOM 1282 O O . ALA A 1 163 ? -17.166 -3.276 14.080 1.00 97.62 163 ALA A O 1
ATOM 1283 N N . ALA A 1 164 ? -15.995 -2.657 15.928 1.00 96.94 164 ALA A N 1
ATOM 1284 C CA . ALA A 1 164 ? -15.746 -3.988 16.468 1.00 96.94 164 ALA A CA 1
ATOM 1285 C C . ALA A 1 164 ? -16.863 -4.433 17.431 1.00 96.94 164 ALA A C 1
ATOM 1287 O O . ALA A 1 164 ? -17.818 -3.700 17.696 1.00 96.94 164 ALA A O 1
ATOM 1288 N N . GLU A 1 165 ? -16.765 -5.667 17.925 1.00 94.94 165 GLU A N 1
ATOM 1289 C CA . GLU A 1 165 ? -17.700 -6.228 18.912 1.00 94.94 165 GLU A CA 1
ATOM 1290 C C . GLU A 1 165 ? -17.391 -5.807 20.355 1.00 94.94 165 GLU A C 1
ATOM 1292 O O . GLU A 1 165 ? -18.303 -5.737 21.171 1.00 94.94 165 GLU A O 1
ATOM 1297 N N . SER A 1 166 ? -16.131 -5.474 20.645 1.00 93.25 166 SER A N 1
ATOM 1298 C CA . SER A 1 166 ? -15.659 -5.003 21.948 1.00 93.25 166 SER A CA 1
ATOM 1299 C C . SER A 1 166 ? -14.490 -4.028 21.785 1.00 93.25 166 SER A C 1
ATOM 1301 O O . SER A 1 166 ? -13.878 -3.939 20.713 1.00 93.25 166 SER A O 1
ATOM 1303 N N . ASN A 1 167 ? -14.146 -3.308 22.855 1.00 91.44 167 ASN A N 1
ATOM 1304 C CA . ASN A 1 167 ? -12.970 -2.435 22.880 1.00 91.44 167 ASN A CA 1
ATOM 1305 C C . ASN A 1 167 ? -11.658 -3.210 22.682 1.00 91.44 167 ASN A C 1
ATOM 1307 O O . ASN A 1 167 ? -10.801 -2.757 21.924 1.00 91.44 167 ASN A O 1
ATOM 1311 N N . VAL A 1 168 ? -11.524 -4.399 23.273 1.00 92.38 168 VAL A N 1
ATOM 1312 C CA . VAL A 1 168 ? -10.370 -5.290 23.058 1.00 92.38 168 VAL A CA 1
ATOM 1313 C C . VAL A 1 168 ? -10.196 -5.589 21.574 1.00 92.38 168 VAL A C 1
ATOM 1315 O O . VAL A 1 168 ? -9.135 -5.342 21.000 1.00 92.38 168 VAL A O 1
ATOM 1318 N N . LYS A 1 169 ? -11.273 -6.027 20.909 1.00 95.62 169 LYS A N 1
ATOM 1319 C CA . LYS A 1 169 ? -11.249 -6.329 19.474 1.00 95.62 169 LYS A CA 1
ATOM 1320 C C . LYS A 1 169 ? -10.990 -5.095 18.622 1.00 95.62 169 LYS A C 1
ATOM 1322 O O . LYS A 1 169 ? -10.301 -5.206 17.610 1.00 95.62 169 LYS A O 1
ATOM 1327 N N . ARG A 1 170 ? -11.482 -3.917 19.025 1.00 96.12 170 ARG A N 1
ATOM 1328 C CA . ARG A 1 170 ? -11.140 -2.646 18.370 1.00 96.12 170 ARG A CA 1
ATOM 1329 C C . ARG A 1 170 ? -9.627 -2.430 18.368 1.00 96.12 170 ARG A C 1
ATOM 1331 O O . ARG A 1 170 ? -9.070 -2.181 17.303 1.00 96.12 170 ARG A O 1
ATOM 1338 N N . PHE A 1 171 ? -8.962 -2.554 19.515 1.00 95.81 171 PHE A N 1
ATOM 1339 C CA . PHE A 1 171 ? -7.514 -2.341 19.590 1.00 95.81 171 PHE A CA 1
ATOM 1340 C C . PHE A 1 171 ? -6.702 -3.434 18.908 1.00 95.81 171 PHE A C 1
ATOM 1342 O O . PHE A 1 171 ? -5.714 -3.111 18.258 1.00 95.81 171 PHE A O 1
ATOM 1349 N N . GLU A 1 172 ? -7.141 -4.695 18.940 1.00 95.25 172 GLU A N 1
ATOM 1350 C CA . GLU A 1 172 ? -6.503 -5.738 18.131 1.00 95.25 172 GLU A CA 1
ATOM 1351 C C . GLU A 1 172 ? -6.475 -5.368 16.636 1.00 95.25 172 GLU A C 1
ATOM 1353 O O . GLU A 1 172 ? -5.472 -5.599 15.955 1.00 95.25 172 GLU A O 1
ATOM 1358 N N . TRP A 1 173 ? -7.575 -4.814 16.109 1.00 97.94 173 TRP A N 1
ATOM 1359 C CA . TRP A 1 173 ? -7.649 -4.348 14.723 1.00 97.94 173 TRP A CA 1
ATOM 1360 C C . TRP A 1 173 ? -6.784 -3.115 14.484 1.00 97.94 173 TRP A C 1
ATOM 1362 O O . TRP A 1 173 ? -5.986 -3.123 13.548 1.00 97.94 173 TRP A O 1
ATOM 1372 N N . ILE A 1 174 ? -6.903 -2.087 15.330 1.00 97.62 174 ILE A N 1
ATOM 1373 C CA . ILE A 1 174 ? -6.103 -0.860 15.219 1.00 97.62 174 ILE A CA 1
ATOM 1374 C C . ILE A 1 174 ? -4.605 -1.193 15.228 1.00 97.62 174 ILE A C 1
ATOM 1376 O O . ILE A 1 174 ? -3.883 -0.726 14.349 1.00 97.62 174 ILE A O 1
ATOM 1380 N N . ASN A 1 175 ? -4.142 -2.028 16.160 1.00 96.12 175 ASN A N 1
ATOM 1381 C CA . ASN A 1 175 ? -2.725 -2.372 16.285 1.00 96.12 175 ASN A CA 1
ATOM 1382 C C . ASN A 1 175 ? -2.239 -3.187 15.082 1.00 96.12 175 ASN A C 1
ATOM 1384 O O . ASN A 1 175 ? -1.235 -2.824 14.483 1.00 96.12 175 ASN A O 1
ATOM 1388 N N . SER A 1 176 ? -3.015 -4.171 14.608 1.00 96.06 176 SER A N 1
ATOM 1389 C CA . SER A 1 176 ? -2.654 -4.928 13.394 1.0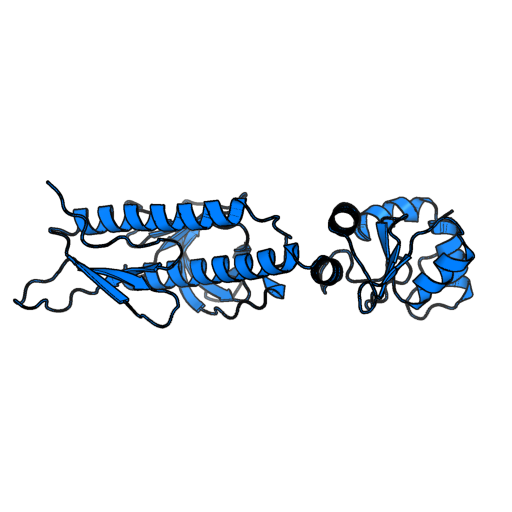0 96.06 176 SER A CA 1
ATOM 1390 C C . SER A 1 176 ? -2.529 -4.028 12.152 1.00 96.06 176 SER A C 1
ATOM 1392 O O . SER A 1 176 ? -1.649 -4.221 11.307 1.00 96.06 176 SER A O 1
ATOM 1394 N N . ILE A 1 177 ? -3.401 -3.021 12.029 1.00 96.62 177 ILE A N 1
ATOM 1395 C CA . ILE A 1 177 ? -3.334 -2.032 10.946 1.00 96.62 177 ILE A CA 1
ATOM 1396 C C . ILE A 1 177 ? -2.097 -1.140 11.118 1.00 96.62 177 ILE A C 1
ATOM 1398 O O . ILE A 1 177 ? -1.351 -0.962 10.157 1.00 96.62 177 ILE A O 1
ATOM 1402 N N . ARG A 1 178 ? -1.831 -0.630 12.329 1.00 95.31 178 ARG A N 1
ATOM 1403 C CA . ARG A 1 178 ? -0.631 0.174 12.630 1.00 95.31 178 ARG A CA 1
ATOM 1404 C C . ARG A 1 178 ? 0.656 -0.588 12.353 1.00 95.31 178 ARG A C 1
ATOM 1406 O O . ARG A 1 178 ? 1.569 -0.018 11.770 1.00 95.31 178 ARG A O 1
ATOM 1413 N N . ASP A 1 179 ? 0.725 -1.864 12.701 1.00 92.69 179 ASP A N 1
ATOM 1414 C CA . ASP A 1 179 ? 1.903 -2.694 12.446 1.00 92.69 179 ASP A CA 1
ATOM 1415 C C . ASP A 1 179 ? 2.125 -2.922 10.957 1.00 92.69 179 ASP A C 1
ATOM 1417 O O . ASP A 1 179 ? 3.261 -2.893 10.484 1.00 92.69 179 ASP A O 1
ATOM 1421 N N . SER A 1 180 ? 1.038 -3.076 10.197 1.00 92.94 180 SER A N 1
ATOM 1422 C CA . SER A 1 180 ? 1.110 -3.124 8.736 1.00 92.94 180 SER A CA 1
ATOM 1423 C C . SER A 1 180 ? 1.663 -1.812 8.174 1.00 92.94 180 SER A C 1
ATOM 1425 O O . SER A 1 180 ? 2.587 -1.848 7.366 1.00 92.94 180 SER A O 1
ATOM 1427 N N . ILE A 1 181 ? 1.163 -0.662 8.644 1.00 92.00 181 ILE A N 1
ATOM 1428 C CA . ILE A 1 181 ? 1.642 0.672 8.244 1.00 92.00 181 ILE A CA 1
ATOM 1429 C C . ILE A 1 181 ? 3.131 0.834 8.581 1.00 92.00 181 ILE A C 1
ATOM 1431 O O . ILE A 1 181 ? 3.930 1.134 7.697 1.00 92.00 181 ILE A O 1
ATOM 1435 N N . ARG A 1 182 ? 3.537 0.546 9.824 1.00 90.50 182 ARG A N 1
ATOM 1436 C CA . ARG A 1 182 ? 4.939 0.622 10.268 1.00 90.50 182 ARG A CA 1
ATOM 1437 C C . ARG A 1 182 ? 5.858 -0.274 9.439 1.00 90.50 182 ARG A C 1
ATOM 1439 O O . ARG A 1 182 ? 6.956 0.142 9.081 1.00 90.50 182 ARG A O 1
ATOM 1446 N N . ALA A 1 183 ? 5.423 -1.487 9.100 1.00 89.75 183 ALA A N 1
ATOM 1447 C CA . ALA A 1 183 ? 6.204 -2.396 8.267 1.00 89.75 183 ALA A CA 1
ATOM 1448 C C . ALA A 1 183 ? 6.371 -1.877 6.825 1.00 89.75 183 ALA A C 1
ATOM 1450 O O . ALA A 1 183 ? 7.464 -1.989 6.265 1.00 89.75 183 ALA A O 1
ATOM 1451 N N . ILE A 1 184 ? 5.333 -1.260 6.243 1.00 89.38 184 ILE A N 1
ATOM 1452 C CA . ILE A 1 184 ? 5.429 -0.585 4.936 1.00 89.38 184 ILE A CA 1
ATOM 1453 C C . ILE A 1 184 ? 6.405 0.592 5.020 1.00 89.38 184 ILE A C 1
ATOM 1455 O O . ILE A 1 184 ? 7.290 0.716 4.175 1.00 89.38 184 ILE A O 1
ATOM 1459 N N . MET A 1 185 ? 6.293 1.417 6.060 1.00 87.31 185 MET A N 1
ATOM 1460 C CA . MET A 1 185 ? 7.174 2.564 6.288 1.00 87.31 185 MET A CA 1
ATOM 1461 C C . MET A 1 185 ? 8.641 2.141 6.435 1.00 87.31 185 MET A C 1
ATOM 1463 O O . MET A 1 185 ? 9.517 2.696 5.777 1.00 87.31 185 MET A O 1
ATOM 1467 N N . ALA A 1 186 ? 8.918 1.099 7.222 1.00 86.94 186 ALA A N 1
ATOM 1468 C CA . ALA A 1 186 ? 10.264 0.549 7.376 1.00 86.94 186 ALA A CA 1
ATOM 1469 C C . ALA A 1 186 ? 10.819 -0.022 6.059 1.00 86.94 186 ALA A C 1
ATOM 1471 O O . ALA A 1 186 ? 12.022 0.024 5.798 1.00 86.94 186 ALA A O 1
ATOM 1472 N N . TYR A 1 187 ? 9.959 -0.579 5.205 1.00 85.56 187 TYR A N 1
ATOM 1473 C CA . TYR A 1 187 ? 10.354 -0.988 3.862 1.00 85.56 187 TYR A CA 1
ATOM 1474 C C . TYR A 1 187 ? 10.692 0.218 2.973 1.00 85.56 187 TYR A C 1
ATOM 1476 O O . TYR A 1 187 ? 11.734 0.209 2.321 1.00 85.56 187 TYR A O 1
ATOM 1484 N N . GLN A 1 188 ? 9.876 1.272 2.997 1.00 82.75 188 GLN A N 1
ATOM 1485 C CA . GLN A 1 188 ? 10.126 2.501 2.241 1.00 82.75 188 GLN A CA 1
ATOM 1486 C C . GLN A 1 188 ? 11.407 3.219 2.674 1.00 82.75 188 GLN A C 1
ATOM 1488 O O . GLN A 1 188 ? 12.139 3.708 1.817 1.00 82.75 188 GLN A O 1
ATOM 1493 N N . GLU A 1 189 ? 11.722 3.246 3.967 1.00 84.31 189 GLU A N 1
ATOM 1494 C CA . GLU A 1 189 ? 12.975 3.837 4.446 1.00 84.31 189 GLU A CA 1
ATOM 1495 C C . GLU A 1 189 ? 14.192 3.086 3.882 1.00 84.31 189 GLU A C 1
ATOM 1497 O O . GLU A 1 189 ? 15.091 3.700 3.316 1.00 84.31 189 GLU A O 1
ATOM 1502 N N . ARG A 1 190 ? 14.164 1.744 3.880 1.00 83.62 190 ARG A N 1
ATOM 1503 C CA . ARG A 1 190 ? 15.225 0.930 3.251 1.00 83.62 190 ARG A CA 1
ATOM 1504 C C . ARG A 1 190 ? 15.378 1.182 1.753 1.00 83.62 190 ARG A C 1
ATOM 1506 O O . ARG A 1 190 ? 16.466 0.989 1.211 1.00 83.62 190 ARG A O 1
ATOM 1513 N N . LEU A 1 191 ? 14.293 1.546 1.072 1.00 80.56 191 LEU A N 1
ATOM 1514 C CA . LEU A 1 191 ? 14.336 1.879 -0.347 1.00 80.56 191 LEU A CA 1
ATOM 1515 C C . LEU A 1 191 ? 15.061 3.202 -0.598 1.00 80.56 191 LEU A C 1
ATOM 1517 O O . LEU A 1 191 ? 15.833 3.270 -1.550 1.00 80.56 191 LEU A O 1
ATOM 1521 N N . LYS A 1 192 ? 14.859 4.226 0.240 1.00 77.56 192 LYS A N 1
ATOM 1522 C CA . LYS A 1 192 ? 15.515 5.534 0.062 1.00 77.56 192 LYS A CA 1
ATOM 1523 C C . LYS A 1 192 ? 17.035 5.419 0.015 1.00 77.56 192 LYS A C 1
ATOM 1525 O O . LYS A 1 192 ? 17.666 6.022 -0.849 1.00 77.56 192 LYS A O 1
ATOM 1530 N N . ASP A 1 193 ? 17.599 4.592 0.888 1.00 82.56 193 ASP A N 1
ATOM 1531 C CA . ASP A 1 193 ? 19.045 4.375 0.967 1.00 82.56 193 ASP A CA 1
ATOM 1532 C C . ASP A 1 193 ? 19.568 3.417 -0.116 1.00 82.56 193 ASP A C 1
ATOM 1534 O O . ASP A 1 193 ? 20.767 3.141 -0.201 1.00 82.56 193 ASP A O 1
ATOM 1538 N N . ASN A 1 194 ? 18.684 2.884 -0.966 1.00 87.62 194 ASN A N 1
ATOM 1539 C CA . ASN A 1 194 ? 19.043 1.933 -2.005 1.00 87.62 194 ASN A CA 1
ATOM 1540 C C . ASN A 1 194 ? 18.315 2.222 -3.331 1.00 87.62 194 ASN A C 1
ATOM 1542 O O . ASN A 1 194 ? 17.362 1.520 -3.693 1.00 87.62 194 ASN A O 1
ATOM 1546 N N . PRO A 1 195 ? 18.818 3.190 -4.124 1.00 88.31 195 PRO A N 1
ATOM 1547 C CA . PRO A 1 195 ? 18.272 3.508 -5.444 1.00 88.31 195 PRO A CA 1
ATOM 1548 C C . PRO A 1 195 ? 18.159 2.287 -6.370 1.00 88.31 195 PRO A C 1
ATOM 1550 O O . PRO A 1 195 ? 17.213 2.170 -7.145 1.00 88.31 195 PRO A O 1
ATOM 1553 N N . GLY A 1 196 ? 19.082 1.325 -6.261 1.00 88.94 196 GLY A N 1
ATOM 1554 C CA . GLY A 1 196 ? 19.025 0.083 -7.035 1.00 88.94 196 GLY A CA 1
ATOM 1555 C C . GLY A 1 196 ? 17.813 -0.792 -6.693 1.00 88.94 196 GLY A C 1
ATOM 1556 O O . GLY A 1 196 ? 17.227 -1.397 -7.589 1.00 88.94 196 GLY A O 1
ATOM 1557 N N . LEU A 1 197 ? 17.401 -0.851 -5.421 1.00 86.06 197 LEU A N 1
ATOM 1558 C CA . LEU A 1 197 ? 16.151 -1.511 -5.033 1.00 86.06 197 LEU A CA 1
ATOM 1559 C C . LEU A 1 197 ? 14.933 -0.726 -5.520 1.00 86.06 197 LEU A C 1
ATOM 1561 O O . LEU A 1 197 ? 14.010 -1.338 -6.045 1.00 86.06 197 LEU A O 1
ATOM 1565 N N . MET A 1 198 ? 14.948 0.608 -5.437 1.00 87.06 198 MET A N 1
ATOM 1566 C CA . MET A 1 198 ? 13.837 1.425 -5.941 1.00 87.06 198 MET A CA 1
ATOM 1567 C C . MET A 1 198 ? 13.561 1.185 -7.427 1.00 87.06 198 MET A C 1
ATOM 1569 O O . MET A 1 198 ? 12.408 1.079 -7.830 1.00 87.06 198 MET A O 1
ATOM 1573 N N . VAL A 1 199 ? 14.604 1.055 -8.251 1.00 90.38 199 VAL A N 1
ATOM 1574 C CA . VAL A 1 199 ? 14.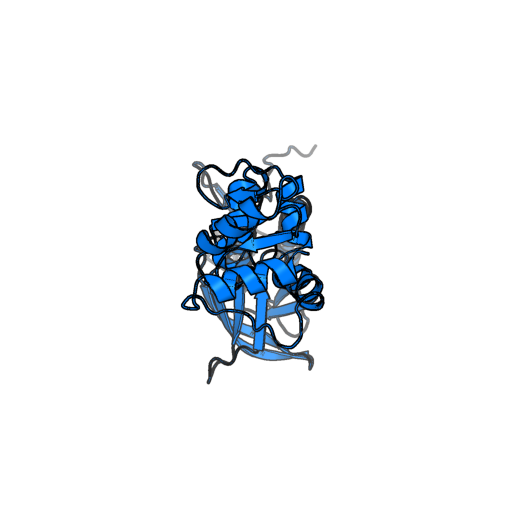429 0.774 -9.685 1.00 90.38 199 VAL A CA 1
ATOM 1575 C C . VAL A 1 199 ? 13.848 -0.612 -9.928 1.00 90.38 199 VAL A C 1
ATOM 1577 O O . VAL A 1 199 ? 13.007 -0.765 -10.811 1.00 90.38 199 VAL A O 1
ATOM 1580 N N . LYS A 1 200 ? 14.233 -1.615 -9.132 1.00 89.31 200 LYS A N 1
ATOM 1581 C CA . LYS A 1 200 ? 13.604 -2.942 -9.205 1.00 89.31 200 LYS A CA 1
ATOM 1582 C C . LYS A 1 200 ? 12.115 -2.881 -8.875 1.00 89.31 200 LYS A C 1
ATOM 1584 O O . LYS A 1 200 ? 11.334 -3.569 -9.520 1.00 89.31 200 LYS A O 1
ATOM 1589 N N . GLU A 1 201 ? 11.724 -2.027 -7.933 1.00 86.62 201 GLU A N 1
ATOM 1590 C CA . GLU A 1 201 ? 10.313 -1.797 -7.612 1.00 86.62 201 GLU A CA 1
ATOM 1591 C C . GLU A 1 201 ? 9.551 -1.109 -8.750 1.00 86.62 201 GLU A C 1
ATOM 1593 O O . GLU A 1 201 ? 8.382 -1.423 -8.968 1.00 86.62 201 GLU A O 1
ATOM 1598 N N . LEU A 1 202 ? 10.196 -0.221 -9.520 1.00 88.81 202 LEU A N 1
ATOM 1599 C CA . LEU A 1 202 ? 9.565 0.431 -10.675 1.00 88.81 202 LEU A CA 1
ATOM 1600 C C . LEU A 1 202 ? 9.204 -0.552 -11.794 1.00 88.81 202 LEU A C 1
ATOM 1602 O O . LEU A 1 202 ? 8.217 -0.314 -12.490 1.00 88.81 202 LEU A O 1
ATOM 1606 N N . VAL A 1 203 ? 9.969 -1.635 -11.959 1.00 92.00 203 VAL A N 1
ATOM 1607 C CA . VAL A 1 203 ? 9.768 -2.672 -12.995 1.00 92.00 203 VAL A CA 1
ATOM 1608 C C . VAL A 1 203 ? 9.111 -3.944 -12.449 1.00 92.00 203 VAL A C 1
ATOM 1610 O O . VAL A 1 203 ? 9.092 -4.977 -13.115 1.00 92.00 203 VAL A O 1
ATOM 1613 N N . GLY A 1 204 ? 8.627 -3.899 -11.205 1.00 87.25 204 GLY A N 1
ATOM 1614 C CA . GLY A 1 204 ? 7.950 -5.025 -10.578 1.00 87.25 204 GLY A CA 1
ATOM 1615 C C . GLY A 1 204 ? 6.679 -5.417 -11.333 1.00 87.25 204 GLY A C 1
ATOM 1616 O O . GLY A 1 204 ? 6.060 -4.602 -12.007 1.00 87.25 204 GLY A O 1
ATOM 1617 N N . LYS A 1 205 ? 6.256 -6.674 -11.192 1.00 85.00 205 LYS A N 1
ATOM 1618 C CA . LYS A 1 205 ? 5.022 -7.176 -11.812 1.00 85.00 205 LYS A CA 1
ATOM 1619 C C . LYS A 1 205 ? 3.819 -6.282 -11.470 1.00 85.00 205 LYS A C 1
ATOM 1621 O O . LYS A 1 205 ? 3.638 -5.933 -10.302 1.00 85.00 205 LYS A O 1
ATOM 1626 N N . GLY A 1 206 ? 2.987 -5.971 -12.466 1.00 81.44 206 GLY A N 1
ATOM 1627 C CA . GLY A 1 206 ? 1.785 -5.151 -12.304 1.00 81.44 206 GLY A CA 1
ATOM 1628 C C . GLY A 1 206 ? 2.039 -3.642 -12.281 1.00 81.44 206 GLY A C 1
ATOM 1629 O O . GLY A 1 206 ? 1.106 -2.887 -12.013 1.00 81.44 206 GLY A O 1
ATOM 1630 N N . THR A 1 207 ? 3.272 -3.185 -12.526 1.00 87.44 207 THR A N 1
ATOM 1631 C CA . THR A 1 207 ? 3.548 -1.764 -12.776 1.00 87.44 207 THR A CA 1
ATOM 1632 C C . THR A 1 207 ? 3.395 -1.434 -14.257 1.00 87.44 207 THR A C 1
ATOM 1634 O O . THR A 1 207 ? 3.468 -2.302 -15.119 1.00 87.44 207 THR A O 1
ATOM 1637 N N . ASP A 1 208 ? 3.298 -0.142 -14.567 1.00 89.94 208 ASP A N 1
ATOM 1638 C CA . ASP A 1 208 ? 3.323 0.359 -15.946 1.00 89.94 208 ASP A CA 1
ATOM 1639 C C . ASP A 1 208 ? 4.643 0.052 -16.693 1.00 89.94 208 ASP A C 1
ATOM 1641 O O . ASP A 1 208 ? 4.741 0.321 -17.888 1.00 89.94 208 ASP A O 1
ATOM 1645 N N . ASN A 1 209 ? 5.666 -0.481 -16.008 1.00 93.62 209 ASN A N 1
ATOM 1646 C CA . ASN A 1 209 ? 6.970 -0.830 -16.576 1.00 93.62 209 ASN A CA 1
ATOM 1647 C C . ASN A 1 209 ? 7.261 -2.337 -16.511 1.00 93.62 209 ASN A C 1
ATOM 1649 O O . ASN A 1 209 ? 8.419 -2.725 -16.654 1.00 93.62 209 ASN A O 1
ATOM 1653 N N . ASP A 1 210 ? 6.258 -3.181 -16.262 1.00 93.06 210 ASP A N 1
ATOM 1654 C CA . ASP A 1 210 ? 6.450 -4.627 -16.093 1.00 93.06 210 ASP A CA 1
ATOM 1655 C C . ASP A 1 210 ? 6.701 -5.386 -17.408 1.00 93.06 210 ASP A C 1
ATOM 1657 O O . ASP A 1 210 ? 7.025 -6.573 -17.389 1.00 93.06 210 ASP A O 1
ATOM 1661 N N . CYS A 1 211 ? 6.599 -4.691 -18.545 1.00 95.44 211 CYS A N 1
ATOM 1662 C CA . CYS A 1 211 ? 6.848 -5.205 -19.885 1.00 95.44 211 CYS A CA 1
ATOM 1663 C C . CYS A 1 211 ? 7.733 -4.252 -20.695 1.00 95.44 211 CYS A C 1
ATOM 1665 O O . CYS A 1 211 ? 7.671 -3.029 -20.553 1.00 95.44 211 CYS A O 1
ATOM 1667 N N . CYS A 1 212 ? 8.554 -4.817 -21.582 1.00 96.50 212 CYS A N 1
ATOM 1668 C CA . CYS A 1 212 ? 9.470 -4.079 -22.444 1.00 96.50 212 CYS A CA 1
ATOM 1669 C C . CYS A 1 212 ? 8.709 -3.076 -23.306 1.00 96.50 212 CYS A C 1
ATOM 1671 O O . CYS A 1 212 ? 7.775 -3.450 -24.017 1.00 96.50 212 CYS A O 1
ATOM 1673 N N . ALA A 1 213 ? 9.175 -1.824 -23.303 1.00 96.12 213 ALA A N 1
ATOM 1674 C CA . ALA A 1 213 ? 8.554 -0.746 -24.063 1.00 96.12 213 ALA A CA 1
ATOM 1675 C C . ALA A 1 213 ? 8.445 -1.041 -25.568 1.00 96.12 213 ALA A C 1
ATOM 1677 O O . ALA A 1 213 ? 7.542 -0.509 -26.212 1.00 96.12 213 ALA A O 1
ATOM 1678 N N . ASP A 1 214 ? 9.326 -1.883 -26.118 1.00 95.50 214 ASP A N 1
ATOM 1679 C CA . ASP A 1 214 ? 9.416 -2.113 -27.563 1.00 95.50 214 ASP A CA 1
ATOM 1680 C C . ASP A 1 214 ? 8.761 -3.416 -28.008 1.00 95.50 214 ASP A C 1
ATOM 1682 O O . ASP A 1 214 ? 8.005 -3.406 -28.968 1.00 95.50 214 ASP A O 1
ATOM 1686 N N . CYS A 1 215 ? 9.009 -4.527 -27.304 1.00 95.38 215 CYS A N 1
ATOM 1687 C CA . CYS A 1 215 ? 8.527 -5.852 -27.721 1.00 95.38 215 CYS A CA 1
ATOM 1688 C C . CYS A 1 215 ? 7.507 -6.501 -26.773 1.00 95.38 215 CYS A C 1
ATOM 1690 O O . CYS A 1 215 ? 7.077 -7.628 -27.008 1.00 95.38 215 CYS A O 1
ATOM 1692 N N . GLY A 1 216 ? 7.173 -5.846 -25.656 1.00 94.56 216 GLY A N 1
ATOM 1693 C CA . GLY A 1 216 ? 6.233 -6.373 -24.662 1.00 94.56 216 GLY A CA 1
ATOM 1694 C C . GLY A 1 216 ? 6.762 -7.521 -23.792 1.00 94.56 216 GLY A C 1
ATOM 1695 O O . GLY A 1 216 ? 6.036 -8.000 -22.930 1.00 94.56 216 GLY A O 1
ATOM 1696 N N . LYS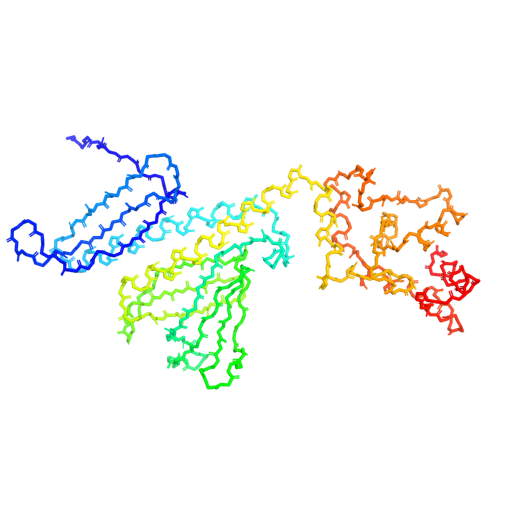 A 1 217 ? 8.019 -7.957 -23.960 1.00 95.81 217 LYS A N 1
ATOM 1697 C CA . LYS A 1 217 ? 8.631 -8.991 -23.107 1.00 95.81 217 LYS A CA 1
ATOM 1698 C C . LYS A 1 217 ? 8.657 -8.562 -21.632 1.00 95.81 217 LYS A C 1
ATOM 1700 O O . LYS A 1 217 ? 9.194 -7.499 -21.332 1.00 95.81 217 LYS A O 1
ATOM 1705 N N . ALA A 1 218 ? 8.175 -9.409 -20.720 1.00 93.38 218 ALA A N 1
ATOM 1706 C CA . ALA A 1 218 ? 8.107 -9.109 -19.281 1.00 93.38 218 ALA A CA 1
ATOM 1707 C C . ALA A 1 218 ? 9.484 -8.967 -18.588 1.00 93.38 218 ALA A C 1
ATOM 1709 O O . ALA A 1 218 ? 9.628 -8.283 -17.579 1.00 93.38 218 ALA A O 1
ATOM 1710 N N . GLU A 1 219 ? 10.531 -9.612 -19.111 1.00 92.81 219 GLU A N 1
ATOM 1711 C CA . GLU A 1 219 ? 11.872 -9.569 -18.509 1.00 92.81 219 GLU A CA 1
ATOM 1712 C C . GLU A 1 219 ? 12.601 -8.258 -18.839 1.00 92.81 219 GLU A C 1
ATOM 1714 O O . GLU A 1 219 ? 13.346 -8.148 -19.821 1.00 92.81 219 GLU A O 1
ATOM 1719 N N . ILE A 1 220 ? 12.389 -7.249 -17.997 1.00 95.50 220 ILE A N 1
ATOM 1720 C CA . ILE A 1 220 ? 13.125 -5.988 -18.047 1.00 95.50 220 ILE A CA 1
ATOM 1721 C C . ILE A 1 220 ? 14.534 -6.159 -17.482 1.00 95.50 220 ILE A C 1
ATOM 1723 O O . ILE A 1 220 ? 14.727 -6.625 -16.360 1.00 95.50 220 ILE A O 1
ATOM 1727 N N . GLU A 1 221 ? 15.530 -5.686 -18.230 1.00 95.19 221 GLU A N 1
ATOM 1728 C CA . GLU A 1 221 ? 16.929 -5.707 -17.782 1.00 95.19 221 GLU A CA 1
ATOM 1729 C C . GLU A 1 221 ? 17.620 -4.342 -17.890 1.00 95.19 221 GLU A C 1
ATOM 1731 O O . GLU A 1 221 ? 18.594 -4.091 -17.173 1.00 95.19 221 GLU A O 1
ATOM 1736 N N . TRP A 1 222 ? 17.117 -3.443 -18.741 1.00 95.12 222 TRP A N 1
ATOM 1737 C CA . TRP A 1 222 ? 17.754 -2.164 -19.045 1.00 95.12 222 TRP A CA 1
ATOM 1738 C C . TRP A 1 222 ? 16.770 -1.007 -18.957 1.00 95.12 222 TRP A C 1
ATOM 1740 O O . TRP A 1 222 ? 15.596 -1.137 -19.288 1.00 95.12 222 TRP A O 1
ATOM 1750 N N . ALA A 1 223 ? 17.286 0.147 -18.564 1.00 95.50 223 ALA A N 1
ATOM 1751 C CA . ALA A 1 223 ? 16.614 1.427 -18.663 1.00 95.50 223 ALA A CA 1
ATOM 1752 C C . ALA A 1 223 ? 17.349 2.307 -19.674 1.00 95.50 223 ALA A C 1
ATOM 1754 O O . ALA A 1 223 ? 18.574 2.420 -19.625 1.00 95.50 223 ALA A O 1
ATOM 1755 N N . ASN A 1 224 ? 16.604 2.955 -20.560 1.00 93.94 224 ASN A N 1
ATOM 1756 C CA . ASN A 1 224 ? 17.083 4.049 -21.388 1.00 93.94 224 ASN A CA 1
ATOM 1757 C C . ASN A 1 224 ? 16.727 5.367 -20.691 1.00 93.94 224 ASN A C 1
ATOM 1759 O O . ASN A 1 224 ? 15.604 5.854 -20.813 1.00 93.94 224 ASN A O 1
ATOM 1763 N N . LEU A 1 225 ? 17.687 5.942 -19.964 1.00 93.25 225 LEU A N 1
ATOM 1764 C CA . LEU A 1 225 ? 17.506 7.172 -19.184 1.00 93.25 225 LEU A CA 1
ATOM 1765 C C . LEU A 1 225 ? 17.168 8.378 -20.068 1.00 93.25 225 LEU A C 1
ATOM 1767 O O . LEU A 1 225 ? 16.423 9.261 -19.651 1.00 93.25 225 LEU A O 1
ATOM 1771 N N . THR A 1 226 ? 17.705 8.415 -21.290 1.00 91.06 226 THR A N 1
ATOM 1772 C CA . THR A 1 226 ? 17.455 9.509 -22.238 1.00 91.06 226 THR A CA 1
ATOM 1773 C C . THR A 1 226 ? 15.989 9.514 -22.680 1.00 91.06 226 THR A C 1
ATOM 1775 O O . THR A 1 226 ? 15.334 10.555 -22.633 1.00 91.06 226 THR A O 1
ATOM 1778 N N . ALA A 1 227 ? 15.454 8.343 -23.036 1.00 91.69 227 ALA A N 1
ATOM 1779 C CA . ALA A 1 227 ? 14.064 8.187 -23.468 1.00 91.69 227 ALA A CA 1
ATOM 1780 C C . ALA A 1 227 ? 13.062 8.061 -22.305 1.00 91.69 227 ALA A C 1
ATOM 1782 O O . ALA A 1 227 ? 11.881 8.334 -22.482 1.00 91.69 227 ALA A O 1
ATOM 1783 N N . GLY A 1 228 ? 13.512 7.673 -21.109 1.00 94.19 228 GLY A N 1
ATOM 1784 C CA . GLY A 1 228 ? 12.642 7.459 -19.951 1.00 94.19 228 GLY A CA 1
ATOM 1785 C C . GLY A 1 228 ? 11.888 6.127 -19.963 1.00 94.19 228 GLY A C 1
ATOM 1786 O O . GLY A 1 228 ? 10.841 6.035 -19.329 1.00 94.19 228 GLY A O 1
ATOM 1787 N N . VAL A 1 229 ? 12.401 5.111 -20.667 1.00 95.69 229 VAL A N 1
ATOM 1788 C CA . VAL A 1 229 ? 11.752 3.797 -20.839 1.00 95.69 229 VAL A CA 1
ATOM 1789 C C . VAL A 1 229 ? 12.617 2.638 -20.333 1.00 95.69 229 VAL A C 1
ATOM 1791 O O . VAL A 1 229 ? 13.840 2.735 -20.238 1.00 95.69 229 VAL A O 1
ATOM 1794 N N . PHE A 1 230 ? 11.971 1.518 -20.045 1.00 96.88 230 PHE A N 1
ATOM 1795 C CA . PHE A 1 230 ? 12.516 0.239 -19.625 1.00 96.88 230 PHE A CA 1
ATOM 1796 C C . PHE A 1 230 ? 12.323 -0.814 -20.716 1.00 96.88 230 PHE A C 1
ATOM 1798 O O . PHE A 1 230 ? 11.233 -0.988 -21.270 1.00 96.88 230 PHE A O 1
ATOM 1805 N N . VAL A 1 231 ? 13.390 -1.548 -21.011 1.00 95.62 231 VAL A N 1
ATOM 1806 C CA . VAL A 1 231 ? 13.452 -2.494 -22.125 1.00 95.62 231 VAL A CA 1
ATOM 1807 C C . VAL A 1 231 ? 14.105 -3.809 -21.706 1.00 95.62 231 VAL A C 1
ATOM 1809 O O . VAL A 1 231 ? 14.880 -3.888 -20.744 1.00 95.62 231 VAL A O 1
ATOM 1812 N N . CYS A 1 232 ? 13.792 -4.874 -22.443 1.00 95.69 232 CYS A N 1
ATOM 1813 C CA . CYS A 1 232 ? 14.463 -6.155 -22.270 1.00 95.69 232 CYS A CA 1
ATOM 1814 C C . CYS A 1 232 ? 15.912 -6.077 -22.775 1.00 95.69 232 CYS A C 1
ATOM 1816 O O . CYS A 1 232 ? 16.303 -5.157 -23.502 1.00 95.69 232 CYS A O 1
ATOM 1818 N N . ARG A 1 233 ? 16.726 -7.075 -22.423 1.00 93.00 233 ARG A N 1
ATOM 1819 C CA . ARG A 1 233 ? 18.136 -7.153 -22.838 1.00 93.00 233 ARG A CA 1
ATOM 1820 C C . ARG A 1 233 ? 18.352 -7.077 -24.342 1.00 93.00 233 ARG A C 1
ATOM 1822 O O . ARG A 1 233 ? 19.326 -6.463 -24.779 1.00 93.00 233 ARG A O 1
ATOM 1829 N N . LEU A 1 234 ? 17.471 -7.710 -25.111 1.00 92.31 234 LEU A N 1
ATOM 1830 C CA . LEU A 1 234 ? 17.595 -7.772 -26.559 1.00 92.31 234 LEU A CA 1
ATOM 1831 C C . LEU A 1 234 ? 17.327 -6.398 -27.183 1.00 92.31 234 LEU A C 1
ATOM 1833 O O . LEU A 1 234 ? 18.209 -5.861 -27.845 1.00 92.31 234 LEU A O 1
ATOM 1837 N N . CYS A 1 235 ? 16.182 -5.780 -26.877 1.00 92.75 235 CYS A N 1
ATOM 1838 C CA . CYS A 1 235 ? 15.849 -4.433 -27.351 1.00 92.75 235 CYS A CA 1
ATOM 1839 C C . CYS A 1 235 ? 16.896 -3.404 -26.905 1.00 92.75 235 CYS A C 1
ATOM 1841 O O . CYS A 1 235 ? 17.418 -2.663 -27.731 1.00 92.75 235 CYS A O 1
ATOM 1843 N N . GLY A 1 236 ? 17.345 -3.455 -25.646 1.00 91.00 236 GLY A N 1
ATOM 1844 C CA . GLY A 1 236 ? 18.425 -2.591 -25.158 1.00 91.00 236 GLY A CA 1
ATOM 1845 C C . GLY A 1 236 ? 19.756 -2.752 -25.911 1.00 91.00 236 GLY A C 1
ATOM 1846 O O . GLY A 1 236 ? 20.570 -1.829 -25.933 1.00 91.00 236 GLY A O 1
ATOM 1847 N N . SER A 1 237 ? 20.007 -3.893 -26.563 1.00 88.19 237 SER A N 1
ATOM 1848 C CA . SER A 1 237 ? 21.187 -4.059 -27.418 1.00 88.19 237 SER A CA 1
ATOM 1849 C C . SER A 1 237 ? 21.102 -3.270 -28.729 1.00 88.19 237 SER A C 1
ATOM 1851 O O . SER A 1 237 ? 22.142 -2.813 -29.191 1.00 88.19 237 SER A O 1
ATOM 1853 N N . TYR A 1 238 ? 19.899 -3.019 -29.258 1.00 85.75 238 TYR A N 1
ATOM 1854 C CA . TYR A 1 238 ? 19.676 -2.265 -30.503 1.00 85.75 238 TYR A CA 1
ATOM 1855 C C . TYR A 1 238 ? 19.655 -0.753 -30.301 1.00 85.75 238 TYR A C 1
ATOM 1857 O O . TYR A 1 238 ? 19.981 0.005 -31.207 1.00 85.75 238 TYR A O 1
ATOM 1865 N N . HIS A 1 239 ? 19.397 -0.300 -29.076 1.00 79.94 239 HIS A N 1
ATOM 1866 C CA . HIS A 1 239 ? 19.565 1.109 -28.721 1.00 79.94 239 HIS A CA 1
ATOM 1867 C C . HIS A 1 239 ? 21.035 1.566 -28.776 1.00 79.94 239 HIS A C 1
ATOM 1869 O O . HIS A 1 239 ? 21.302 2.752 -28.978 1.00 79.94 239 HIS A O 1
ATOM 1875 N N . ARG A 1 240 ? 21.998 0.645 -28.591 1.00 71.06 240 ARG A N 1
ATOM 1876 C CA . ARG A 1 240 ? 23.441 0.955 -28.588 1.00 71.06 240 ARG A CA 1
ATOM 1877 C C . ARG A 1 240 ? 23.956 1.416 -29.963 1.00 71.06 240 ARG A C 1
ATOM 1879 O O . ARG A 1 240 ? 24.576 2.476 -30.000 1.00 71.06 240 ARG A O 1
ATOM 1886 N N . PRO A 1 241 ? 23.701 0.691 -31.074 1.00 65.81 241 PRO A N 1
ATOM 1887 C CA . PRO A 1 241 ? 24.072 1.127 -32.423 1.00 65.81 241 PRO A CA 1
ATOM 1888 C C . PRO A 1 241 ? 23.497 2.483 -32.824 1.00 65.81 241 PRO A C 1
ATOM 1890 O O . PRO A 1 241 ? 24.172 3.252 -33.499 1.00 65.81 241 PRO A O 1
ATOM 1893 N N . LEU A 1 242 ? 22.276 2.791 -32.379 1.00 66.19 242 LEU A N 1
ATOM 1894 C CA . LEU A 1 242 ? 21.584 4.007 -32.793 1.00 66.19 242 LEU A CA 1
ATOM 1895 C C . LEU A 1 242 ? 22.248 5.279 -32.263 1.00 66.19 242 LEU A C 1
ATOM 1897 O O . LEU A 1 242 ? 21.991 6.361 -32.785 1.00 66.19 242 LEU A O 1
ATOM 1901 N N . THR A 1 243 ? 23.071 5.197 -31.205 1.00 59.31 243 THR A N 1
ATOM 1902 C CA . THR A 1 243 ? 23.336 6.384 -30.394 1.00 59.31 243 THR A CA 1
ATOM 1903 C C . THR A 1 243 ? 24.671 6.383 -29.643 1.00 59.31 243 THR A C 1
ATOM 1905 O O . THR A 1 243 ? 24.856 5.814 -28.576 1.00 59.31 243 THR A O 1
ATOM 1908 N N . HIS A 1 244 ? 25.545 7.284 -30.057 1.00 60.09 244 HIS A N 1
ATOM 1909 C CA . HIS A 1 244 ? 26.495 7.960 -29.165 1.00 60.09 244 HIS A CA 1
ATOM 1910 C C . HIS A 1 244 ? 25.779 8.914 -28.162 1.00 60.09 244 HIS A C 1
ATOM 1912 O O . HIS A 1 244 ? 26.433 9.685 -27.466 1.00 60.09 244 HIS A O 1
ATOM 1918 N N . LYS A 1 245 ? 24.433 8.883 -28.077 1.00 66.88 245 LYS A N 1
ATOM 1919 C CA . LYS A 1 245 ? 23.568 9.828 -27.338 1.00 66.88 245 LYS A CA 1
ATOM 1920 C C . LYS A 1 245 ? 22.645 9.202 -26.269 1.00 66.88 245 LYS A C 1
ATOM 1922 O O . LYS A 1 245 ? 22.206 9.931 -25.378 1.00 66.88 245 LYS A O 1
ATOM 1927 N N . MET A 1 246 ? 22.321 7.901 -26.311 1.00 77.69 246 MET A N 1
ATOM 1928 C CA . MET A 1 246 ? 21.398 7.298 -25.329 1.00 77.69 246 MET A CA 1
ATOM 1929 C C . MET A 1 246 ? 22.155 6.741 -24.135 1.00 77.69 246 MET A C 1
ATOM 1931 O O . MET A 1 246 ? 23.157 6.039 -24.264 1.00 77.69 246 MET A O 1
ATOM 1935 N N . LYS A 1 247 ? 21.637 7.028 -22.945 1.00 88.12 247 LYS A N 1
ATOM 1936 C CA . LYS A 1 247 ? 22.200 6.549 -21.686 1.00 88.12 247 LYS A CA 1
ATOM 1937 C C . LYS A 1 247 ? 21.458 5.292 -21.244 1.00 88.12 247 LYS A C 1
ATOM 1939 O O . LYS A 1 247 ? 20.381 5.379 -20.658 1.00 88.12 247 LYS A O 1
ATOM 1944 N N . LEU A 1 248 ? 22.039 4.127 -21.524 1.00 90.88 248 LEU A N 1
ATOM 1945 C CA . LEU A 1 248 ? 21.524 2.840 -21.053 1.00 90.88 248 LEU A CA 1
ATOM 1946 C C . LEU A 1 248 ? 22.113 2.479 -19.689 1.00 90.88 248 LEU A C 1
ATOM 1948 O O . LEU A 1 248 ? 23.324 2.574 -19.485 1.00 90.88 248 LEU A O 1
ATOM 1952 N N . LYS A 1 249 ? 21.266 2.012 -18.770 1.00 93.50 249 LYS A N 1
ATOM 1953 C CA . LYS A 1 249 ? 21.674 1.573 -17.433 1.00 93.50 249 LYS A CA 1
ATOM 1954 C C . LYS A 1 249 ? 21.012 0.241 -17.052 1.00 93.50 249 LYS A C 1
ATOM 1956 O O . LYS A 1 249 ? 19.807 0.099 -17.261 1.00 93.50 249 LYS A O 1
ATOM 1961 N N . PRO A 1 250 ? 21.752 -0.733 -16.489 1.00 94.62 250 PRO A N 1
ATOM 1962 C CA . PRO A 1 250 ? 21.158 -1.981 -16.012 1.00 94.62 250 PRO A CA 1
ATOM 1963 C C . PRO A 1 250 ? 20.200 -1.746 -14.836 1.00 94.62 250 PRO A C 1
ATOM 1965 O O . PRO A 1 250 ? 20.539 -1.026 -13.900 1.00 94.62 250 PRO A O 1
ATOM 1968 N N . VAL A 1 251 ? 19.041 -2.403 -14.839 1.00 93.81 251 VAL A N 1
ATOM 1969 C CA . VAL A 1 251 ? 18.090 -2.422 -13.704 1.00 93.81 251 VAL A CA 1
ATOM 1970 C C . VAL A 1 251 ? 18.597 -3.343 -12.584 1.00 93.81 251 VAL A C 1
ATOM 1972 O O . VAL A 1 251 ? 18.429 -3.069 -11.398 1.00 93.81 251 VAL A O 1
ATOM 1975 N N . GLY A 1 252 ? 19.234 -4.455 -12.961 1.00 86.44 252 GLY A N 1
ATOM 1976 C CA . GLY A 1 252 ? 19.717 -5.486 -12.046 1.00 86.44 252 GLY A CA 1
ATOM 1977 C C . GLY A 1 252 ? 21.176 -5.311 -11.611 1.00 86.44 252 GLY A C 1
ATOM 1978 O O . GLY A 1 252 ? 21.623 -4.243 -11.195 1.00 86.44 252 GLY A O 1
ATOM 1979 N N . ARG A 1 253 ? 21.940 -6.409 -11.666 1.00 80.94 253 ARG A N 1
ATOM 1980 C CA . ARG A 1 253 ? 23.359 -6.415 -11.276 1.00 80.94 253 ARG A CA 1
ATOM 1981 C C . ARG A 1 253 ? 24.167 -5.436 -12.138 1.00 80.94 253 ARG A C 1
ATOM 1983 O O . ARG A 1 253 ? 24.070 -5.462 -13.358 1.00 80.94 253 ARG A O 1
ATOM 1990 N N . GLY A 1 254 ? 24.987 -4.609 -11.487 1.00 81.12 254 GLY A N 1
ATOM 1991 C CA . GLY A 1 254 ? 25.888 -3.654 -12.145 1.00 81.12 254 GLY A CA 1
ATOM 1992 C C . GLY A 1 254 ? 25.302 -2.259 -12.395 1.00 81.12 254 GLY A C 1
ATOM 1993 O O . GLY A 1 254 ? 26.048 -1.364 -12.787 1.00 81.12 254 GLY A O 1
ATOM 1994 N N . GLY A 1 255 ? 24.010 -2.034 -12.132 1.00 86.31 255 GLY A N 1
ATOM 1995 C CA . GLY A 1 255 ? 23.398 -0.706 -12.200 1.00 86.31 255 GLY A CA 1
ATOM 1996 C C . GLY A 1 255 ? 23.745 0.150 -10.982 1.00 86.31 255 GLY A C 1
ATOM 1997 O O . GLY A 1 255 ? 23.218 -0.082 -9.897 1.00 86.31 255 GLY A O 1
ATOM 1998 N N . LYS A 1 256 ? 24.613 1.154 -11.148 1.00 91.62 256 LYS A N 1
ATOM 1999 C CA . LYS A 1 256 ? 24.832 2.203 -10.137 1.00 91.62 256 LYS A CA 1
ATOM 2000 C C . LYS A 1 256 ? 23.854 3.347 -10.392 1.00 91.62 256 LYS A C 1
ATOM 2002 O O . LYS A 1 256 ? 24.054 4.118 -11.331 1.00 91.62 256 LYS A O 1
ATOM 2007 N N . TRP A 1 257 ? 22.793 3.402 -9.596 1.00 93.81 257 TRP A N 1
ATOM 2008 C CA . TRP A 1 257 ? 21.704 4.370 -9.717 1.00 93.81 257 TRP A CA 1
ATOM 2009 C C . TRP A 1 257 ? 21.849 5.491 -8.694 1.00 93.81 257 TRP A C 1
ATOM 2011 O O . TRP A 1 257 ? 22.137 5.214 -7.530 1.00 93.81 257 TRP A O 1
ATOM 2021 N N . THR A 1 258 ? 21.637 6.733 -9.122 1.00 91.56 258 THR A N 1
ATOM 2022 C CA . THR A 1 258 ? 21.438 7.866 -8.206 1.00 91.56 258 THR A CA 1
ATOM 2023 C C . THR A 1 258 ? 19.949 8.072 -7.950 1.00 91.56 258 THR A C 1
ATOM 2025 O O . THR A 1 258 ? 19.115 7.635 -8.745 1.00 91.56 258 THR A O 1
ATOM 2028 N N . ILE A 1 259 ? 19.595 8.735 -6.846 1.00 87.12 259 ILE A N 1
ATOM 2029 C CA . ILE A 1 259 ? 18.189 8.984 -6.510 1.00 87.12 259 ILE A CA 1
ATOM 2030 C C . ILE A 1 259 ? 17.494 9.833 -7.585 1.00 87.12 259 ILE A C 1
ATOM 2032 O O . ILE A 1 259 ? 16.349 9.562 -7.934 1.00 87.12 259 ILE A O 1
ATOM 2036 N N . GLU A 1 260 ? 18.201 10.792 -8.185 1.00 89.75 260 GLU A N 1
ATOM 2037 C CA . GLU A 1 260 ? 17.682 11.663 -9.244 1.00 89.75 260 GLU A CA 1
ATOM 2038 C C . GLU A 1 260 ? 17.298 10.863 -10.490 1.00 89.75 260 GLU A C 1
ATOM 2040 O O . GLU A 1 260 ? 16.255 11.108 -11.092 1.00 89.75 260 GLU A O 1
ATOM 2045 N N . GLU A 1 261 ? 18.103 9.866 -10.861 1.00 93.69 261 GLU A N 1
ATOM 2046 C CA . GLU A 1 261 ? 17.811 8.996 -12.002 1.00 93.69 261 GLU A CA 1
ATOM 2047 C C . GLU A 1 261 ? 16.592 8.111 -11.741 1.00 93.69 261 GLU A C 1
ATOM 2049 O O . GLU A 1 261 ? 15.770 7.914 -12.635 1.00 93.69 261 GLU A O 1
ATOM 2054 N N . VAL A 1 262 ? 16.439 7.597 -10.518 1.00 91.38 262 VAL A N 1
ATOM 2055 C CA . VAL A 1 262 ? 15.248 6.826 -10.137 1.00 91.38 262 VAL A CA 1
ATOM 2056 C C . VAL A 1 262 ? 14.001 7.700 -10.185 1.00 91.38 262 VAL A C 1
ATOM 2058 O O . VAL A 1 262 ? 12.985 7.286 -10.741 1.00 91.38 262 VAL A O 1
ATOM 2061 N N . LEU A 1 263 ? 14.068 8.909 -9.622 1.00 88.31 263 LEU A N 1
ATOM 2062 C CA . LEU A 1 263 ? 12.952 9.854 -9.620 1.00 88.31 263 LEU A CA 1
ATOM 2063 C C . LEU A 1 263 ? 12.572 10.276 -11.043 1.00 88.31 263 LEU A C 1
ATOM 2065 O O . LEU A 1 263 ? 11.382 10.316 -11.359 1.00 88.31 263 LEU A O 1
ATOM 2069 N N . LEU A 1 264 ? 13.558 10.492 -11.919 1.00 91.19 264 LEU A N 1
ATOM 2070 C CA . LEU A 1 264 ? 13.336 10.735 -13.344 1.00 91.19 264 LEU A CA 1
ATOM 2071 C C . LEU A 1 264 ? 12.581 9.569 -13.993 1.00 91.19 264 LEU A C 1
ATOM 2073 O O . LEU A 1 264 ? 11.567 9.781 -14.654 1.00 91.19 264 LEU A O 1
ATOM 2077 N N . MET A 1 265 ? 13.041 8.332 -13.785 1.00 94.12 265 MET A N 1
ATOM 2078 C CA . MET A 1 265 ? 12.382 7.153 -14.353 1.00 94.12 265 MET A CA 1
ATOM 2079 C C . MET A 1 265 ? 10.976 6.936 -13.780 1.00 94.12 265 MET A C 1
ATOM 2081 O O . MET A 1 265 ? 10.083 6.529 -14.517 1.00 94.12 265 MET A O 1
ATOM 2085 N N . LYS A 1 266 ? 10.751 7.254 -12.498 1.00 88.94 266 LYS A N 1
ATOM 2086 C CA . LYS A 1 266 ? 9.427 7.208 -11.855 1.00 88.94 266 LYS A CA 1
ATOM 2087 C C . LYS A 1 266 ? 8.457 8.231 -12.455 1.00 88.94 266 LYS A C 1
ATOM 2089 O O . LYS A 1 266 ? 7.277 7.933 -12.587 1.00 88.94 266 LYS A O 1
ATOM 2094 N N . GLN A 1 267 ? 8.934 9.431 -12.791 1.00 89.69 267 GLN A N 1
ATOM 2095 C CA . GLN A 1 267 ? 8.123 10.483 -13.420 1.00 89.69 267 GLN A CA 1
ATOM 2096 C C . GLN A 1 267 ? 7.798 10.179 -14.894 1.00 89.69 267 GLN A C 1
ATOM 2098 O O . GLN A 1 267 ? 6.790 10.659 -15.425 1.00 89.69 267 GLN A O 1
ATOM 2103 N N . ARG A 1 268 ? 8.683 9.430 -15.558 1.00 91.94 268 ARG A N 1
ATOM 2104 C CA . ARG A 1 268 ? 8.557 9.001 -16.953 1.00 91.94 268 ARG A CA 1
ATOM 2105 C C . ARG A 1 268 ? 7.908 7.614 -17.016 1.00 91.94 268 ARG A C 1
ATOM 2107 O O . ARG A 1 268 ? 6.744 7.479 -16.652 1.00 91.94 268 ARG A O 1
ATOM 2114 N N . GLY A 1 269 ? 8.638 6.599 -17.467 1.00 93.00 269 GLY A N 1
ATOM 2115 C CA . GLY A 1 269 ? 8.161 5.224 -17.545 1.00 93.00 269 GLY A CA 1
ATOM 2116 C C . GLY A 1 269 ? 7.524 4.873 -18.888 1.00 93.00 269 GLY A C 1
ATOM 2117 O O . GLY A 1 269 ? 7.232 5.732 -19.726 1.00 93.00 269 GLY A O 1
ATOM 2118 N N . ASN A 1 270 ? 7.309 3.573 -19.086 1.00 95.50 270 ASN A N 1
ATOM 2119 C CA . ASN A 1 270 ? 6.924 2.987 -20.369 1.00 95.50 270 ASN A CA 1
ATOM 2120 C C . ASN A 1 270 ? 5.563 3.458 -20.848 1.00 95.50 270 ASN A C 1
ATOM 2122 O O . ASN A 1 270 ? 5.415 3.745 -22.027 1.00 95.50 270 ASN A O 1
ATOM 2126 N N . LYS A 1 271 ? 4.580 3.577 -19.957 1.00 91.38 271 LYS A N 1
ATOM 2127 C CA . LYS A 1 271 ? 3.240 4.023 -20.344 1.00 91.38 271 LYS A CA 1
ATOM 2128 C C . LYS A 1 271 ? 3.238 5.430 -20.934 1.00 91.38 271 LYS A C 1
ATOM 2130 O O . LYS A 1 271 ? 2.619 5.655 -21.965 1.00 91.38 271 LYS A O 1
ATOM 2135 N N . ARG A 1 272 ? 3.931 6.368 -20.285 1.00 92.06 272 ARG A N 1
ATOM 2136 C CA . ARG A 1 272 ? 3.972 7.765 -20.722 1.00 92.06 272 ARG A CA 1
ATOM 2137 C C . ARG A 1 272 ? 4.902 7.944 -21.916 1.00 92.06 272 ARG A C 1
ATOM 2139 O O . ARG A 1 272 ? 4.454 8.319 -22.990 1.00 92.06 272 ARG A O 1
ATOM 2146 N N . CYS A 1 273 ? 6.189 7.662 -21.730 1.00 92.94 273 CYS A N 1
ATOM 2147 C CA . CYS A 1 273 ? 7.176 7.926 -22.771 1.00 92.94 273 CYS A CA 1
ATOM 2148 C C . CYS A 1 273 ? 7.065 6.934 -23.928 1.00 92.94 273 CYS A C 1
ATOM 2150 O O . CYS A 1 273 ? 7.393 7.283 -25.050 1.00 92.94 273 CYS A O 1
ATOM 2152 N N . GLY A 1 274 ? 6.569 5.717 -23.690 1.00 88.62 274 GLY A N 1
ATOM 2153 C CA . GLY A 1 274 ? 6.268 4.785 -24.772 1.00 88.62 274 GLY A CA 1
ATOM 2154 C C . GLY A 1 274 ? 5.190 5.322 -25.706 1.00 88.62 274 GLY A C 1
ATOM 2155 O O . GLY A 1 274 ? 5.410 5.267 -26.906 1.00 88.62 274 GLY A O 1
ATOM 2156 N N . ALA A 1 275 ? 4.101 5.890 -25.175 1.00 89.88 275 ALA A N 1
ATOM 2157 C CA . ALA A 1 275 ? 3.051 6.503 -25.988 1.00 89.88 275 ALA A CA 1
ATOM 2158 C C . ALA A 1 275 ? 3.562 7.734 -26.756 1.00 89.88 275 ALA A C 1
ATOM 2160 O O . ALA A 1 275 ? 3.356 7.813 -27.959 1.00 89.88 275 ALA A O 1
ATOM 2161 N N . GLU A 1 276 ? 4.293 8.634 -26.084 1.00 92.12 276 GLU A N 1
ATOM 2162 C CA . GLU A 1 276 ? 4.900 9.821 -26.717 1.00 92.12 276 GLU A CA 1
ATOM 2163 C C . GLU A 1 276 ? 5.844 9.431 -27.874 1.00 92.12 276 GLU A C 1
ATOM 2165 O O . GLU A 1 276 ? 5.840 10.055 -28.926 1.00 92.12 276 GLU A O 1
ATOM 2170 N N . LEU A 1 277 ? 6.651 8.379 -27.702 1.00 91.00 277 LEU A N 1
ATOM 2171 C CA . LEU A 1 277 ? 7.598 7.920 -28.726 1.00 91.00 277 LEU A CA 1
ATOM 2172 C C . LEU A 1 277 ? 6.932 7.096 -29.835 1.00 91.00 277 LEU A C 1
ATOM 2174 O O . LEU A 1 277 ? 7.445 7.031 -30.949 1.00 91.00 277 LEU A O 1
ATOM 2178 N N . GLU A 1 278 ? 5.813 6.436 -29.537 1.00 93.19 278 GLU A N 1
ATOM 2179 C CA . GLU A 1 278 ? 5.044 5.672 -30.522 1.00 93.19 278 GLU A CA 1
ATOM 2180 C C . GLU A 1 278 ? 4.405 6.573 -31.592 1.00 93.19 278 GLU A C 1
ATOM 2182 O O . GLU A 1 278 ? 4.115 6.079 -32.676 1.00 93.19 278 GLU A O 1
ATOM 2187 N N . GLU A 1 279 ? 4.288 7.886 -31.360 1.00 92.44 279 GLU A N 1
ATOM 2188 C CA . GLU A 1 279 ? 3.863 8.869 -32.374 1.00 92.44 279 GLU A CA 1
ATOM 2189 C C . GLU A 1 279 ? 4.852 9.006 -33.544 1.00 92.44 279 GLU A C 1
ATOM 2191 O O . GLU A 1 279 ? 4.454 9.372 -34.648 1.00 92.44 279 GLU A O 1
ATOM 2196 N N . ASN A 1 280 ? 6.132 8.680 -33.332 1.00 90.31 280 ASN A N 1
ATOM 2197 C CA . ASN A 1 280 ? 7.146 8.694 -34.390 1.00 90.31 280 ASN A CA 1
ATOM 2198 C C . ASN A 1 280 ? 7.074 7.457 -35.299 1.00 90.31 280 ASN A C 1
ATOM 2200 O O . ASN A 1 280 ? 7.763 7.400 -36.317 1.00 90.31 280 ASN A O 1
ATOM 2204 N N . VAL A 1 281 ? 6.305 6.435 -34.910 1.00 92.50 281 VAL A N 1
ATOM 2205 C CA . VAL A 1 281 ? 6.243 5.165 -35.633 1.00 92.50 281 VAL A CA 1
ATOM 2206 C C . VAL A 1 281 ? 5.344 5.318 -36.853 1.00 92.50 281 VAL A C 1
ATOM 2208 O O . VAL A 1 281 ? 4.163 5.639 -36.735 1.00 92.50 281 VAL A O 1
ATOM 2211 N N . GLU A 1 282 ? 5.904 5.068 -38.036 1.00 92.69 282 GLU A N 1
ATOM 2212 C CA . GLU A 1 282 ? 5.147 5.096 -39.285 1.00 92.69 282 GLU A CA 1
ATOM 2213 C C . GLU A 1 282 ? 4.010 4.058 -39.274 1.00 92.69 282 GLU A C 1
ATOM 2215 O O . GLU A 1 282 ? 4.166 2.950 -38.765 1.00 92.69 282 GLU A O 1
ATOM 2220 N N . GLU A 1 283 ? 2.865 4.387 -39.881 1.00 91.25 283 GLU A N 1
ATOM 2221 C CA . GLU A 1 283 ? 1.622 3.594 -39.792 1.00 91.25 283 GLU A CA 1
ATOM 2222 C C . GLU A 1 283 ? 1.780 2.125 -40.234 1.00 91.25 283 GLU A C 1
ATOM 2224 O O . GLU A 1 283 ? 1.100 1.227 -39.730 1.00 91.25 283 GLU A O 1
ATOM 2229 N N . HIS A 1 284 ? 2.695 1.862 -41.169 1.00 90.38 284 HIS A N 1
ATOM 2230 C CA . HIS A 1 284 ? 2.956 0.519 -41.680 1.00 90.38 284 HIS A CA 1
ATOM 2231 C C . HIS A 1 284 ? 3.841 -0.330 -40.748 1.00 90.38 284 HIS A C 1
ATOM 2233 O O . HIS A 1 284 ? 3.841 -1.560 -40.862 1.00 90.38 284 HIS A O 1
ATOM 2239 N N . VAL A 1 285 ? 4.562 0.300 -39.816 1.00 92.94 285 VAL A N 1
ATOM 2240 C CA . VAL A 1 285 ? 5.469 -0.355 -38.872 1.00 92.94 285 VAL A CA 1
ATOM 2241 C C . VAL A 1 285 ? 4.687 -0.756 -37.624 1.00 92.94 285 VAL A C 1
ATOM 2243 O O . VAL A 1 285 ? 4.152 0.069 -36.886 1.00 92.94 285 VAL A O 1
ATOM 2246 N N . LYS A 1 286 ? 4.619 -2.060 -37.354 1.00 91.44 286 LYS A N 1
ATOM 2247 C CA . LYS A 1 286 ? 3.879 -2.592 -36.202 1.00 91.44 286 LYS A CA 1
ATOM 2248 C C . LYS A 1 286 ? 4.793 -2.822 -35.012 1.00 91.44 286 LYS A C 1
ATOM 2250 O O . LYS A 1 286 ? 5.934 -3.249 -35.163 1.00 91.44 286 LYS A O 1
ATOM 2255 N N . LYS A 1 287 ? 4.243 -2.628 -33.811 1.00 93.69 287 LYS A N 1
ATOM 2256 C CA . LYS A 1 287 ? 4.934 -2.982 -32.572 1.00 93.69 287 LYS A CA 1
ATOM 2257 C C . LYS A 1 287 ? 5.257 -4.483 -32.562 1.00 93.69 287 LYS A C 1
ATOM 2259 O O . LYS A 1 287 ? 4.329 -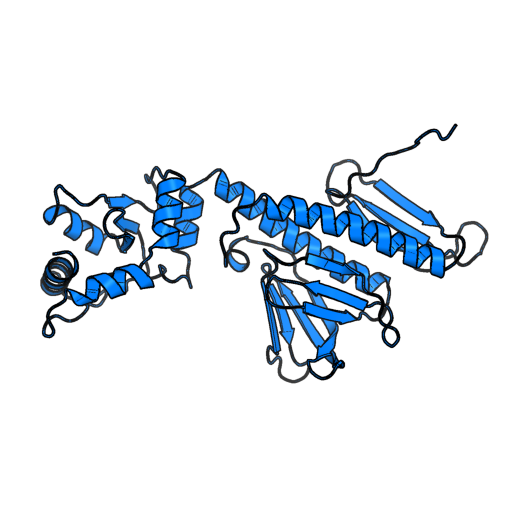5.295 -32.640 1.00 93.69 287 LYS A O 1
ATOM 2264 N N . PRO A 1 288 ? 6.540 -4.866 -32.475 1.00 95.38 288 PRO A N 1
ATOM 2265 C CA . PRO A 1 288 ? 6.941 -6.261 -32.512 1.00 95.38 288 PRO A CA 1
ATOM 2266 C C . PRO A 1 288 ? 6.511 -6.983 -31.233 1.00 95.38 288 PRO A C 1
ATOM 2268 O O . PRO A 1 288 ? 6.371 -6.389 -30.165 1.00 95.38 288 PRO A O 1
ATOM 2271 N N . THR A 1 289 ? 6.356 -8.299 -31.323 1.00 95.31 289 THR A N 1
ATOM 2272 C CA . THR A 1 289 ? 6.207 -9.172 -30.153 1.00 95.31 289 THR A CA 1
ATOM 2273 C C . THR A 1 289 ? 7.574 -9.655 -29.661 1.00 95.31 289 THR A C 1
ATOM 2275 O O . THR A 1 289 ? 8.606 -9.476 -30.319 1.00 95.31 289 THR A O 1
ATOM 2278 N N . GLU A 1 290 ? 7.607 -10.331 -28.510 1.00 93.19 290 GLU A N 1
ATOM 2279 C CA . GLU A 1 290 ? 8.828 -10.964 -27.996 1.00 93.19 290 GLU A CA 1
ATOM 2280 C C . GLU A 1 290 ? 9.474 -11.917 -29.017 1.00 93.19 290 GLU A C 1
ATOM 2282 O O . GLU A 1 290 ? 10.701 -11.962 -29.126 1.00 93.19 290 GLU A O 1
ATOM 2287 N N . THR A 1 291 ? 8.668 -12.639 -29.794 1.00 93.31 291 THR A N 1
ATOM 2288 C CA . THR A 1 291 ? 9.122 -13.641 -30.770 1.00 93.31 291 THR A CA 1
ATOM 2289 C C . THR A 1 291 ? 9.322 -13.085 -32.177 1.00 93.31 291 THR A C 1
ATOM 2291 O O . THR A 1 291 ? 9.737 -13.833 -33.060 1.00 93.31 291 THR A O 1
ATOM 2294 N N . ALA A 1 292 ? 9.061 -11.793 -32.396 1.00 92.69 292 ALA A N 1
ATOM 2295 C CA . ALA A 1 292 ? 9.214 -11.182 -33.709 1.00 92.69 292 ALA A CA 1
ATOM 2296 C C . ALA A 1 292 ? 10.668 -11.272 -34.223 1.00 92.69 292 ALA A C 1
ATOM 2298 O O . ALA A 1 292 ? 11.611 -11.226 -33.409 1.00 92.69 292 ALA A O 1
ATOM 2299 N N . PRO A 1 293 ? 10.849 -11.377 -35.556 1.00 92.69 293 PRO A N 1
ATOM 2300 C CA . PRO A 1 293 ? 12.147 -11.323 -36.211 1.00 92.69 293 PRO A CA 1
ATOM 2301 C C . PRO A 1 293 ? 12.993 -10.125 -35.782 1.00 92.69 293 PRO A C 1
ATOM 2303 O O . PRO A 1 293 ? 12.499 -9.079 -35.359 1.00 92.69 293 PRO A O 1
ATOM 2306 N N . LEU A 1 294 ? 14.308 -10.290 -35.916 1.00 88.50 294 LEU A N 1
ATOM 2307 C CA . LEU A 1 294 ? 15.280 -9.252 -35.590 1.00 88.50 294 LEU A CA 1
ATOM 2308 C C . LEU A 1 294 ? 15.023 -7.956 -36.368 1.00 88.50 294 LEU A C 1
ATOM 2310 O O . LEU A 1 294 ? 15.045 -6.883 -35.774 1.00 88.50 294 LEU A O 1
ATOM 2314 N N . ASN A 1 295 ? 14.786 -8.073 -37.674 1.00 90.62 295 ASN A N 1
ATOM 2315 C CA . ASN A 1 295 ? 14.646 -6.923 -38.562 1.00 90.62 295 ASN A CA 1
ATOM 2316 C C . ASN A 1 295 ? 13.447 -6.060 -38.158 1.00 90.62 295 ASN A C 1
ATOM 2318 O O . ASN A 1 295 ? 13.622 -4.863 -37.976 1.00 90.62 295 ASN A O 1
ATOM 2322 N N . ASP A 1 296 ? 12.300 -6.677 -37.874 1.00 92.31 296 ASP A N 1
ATOM 2323 C CA . ASP A 1 296 ? 11.089 -5.992 -37.407 1.00 92.31 296 ASP A CA 1
ATOM 2324 C C . ASP A 1 296 ? 11.341 -5.221 -36.099 1.00 92.31 296 ASP A C 1
ATOM 2326 O O . ASP A 1 296 ? 10.862 -4.104 -35.906 1.00 92.31 296 ASP A O 1
ATOM 2330 N N . LYS A 1 297 ? 12.130 -5.797 -35.178 1.00 92.19 297 LYS A N 1
ATOM 2331 C CA . LYS A 1 297 ? 12.507 -5.120 -33.926 1.00 92.19 297 LYS A CA 1
ATOM 2332 C C . LYS A 1 297 ? 13.422 -3.930 -34.171 1.00 92.19 297 LYS A C 1
ATOM 2334 O O . LYS A 1 297 ? 13.255 -2.910 -33.509 1.00 92.19 297 LYS A O 1
ATOM 2339 N N . VAL A 1 298 ? 14.397 -4.068 -35.067 1.00 90.62 298 VAL A N 1
ATOM 2340 C CA . VAL A 1 298 ? 15.329 -2.986 -35.407 1.00 90.62 298 VAL A CA 1
ATOM 2341 C C . VAL A 1 298 ? 14.584 -1.849 -36.095 1.00 90.62 298 VAL A C 1
ATOM 2343 O O . VAL A 1 298 ? 14.695 -0.718 -35.637 1.00 90.62 298 VAL A O 1
ATOM 2346 N N . GLU A 1 299 ? 13.763 -2.154 -37.099 1.00 92.12 299 GLU A N 1
ATOM 2347 C CA . GLU A 1 299 ? 12.946 -1.180 -37.829 1.00 92.12 299 GLU A CA 1
ATOM 2348 C C . GLU A 1 299 ? 12.017 -0.403 -36.888 1.00 92.12 299 GLU A C 1
ATOM 2350 O O . GLU A 1 299 ? 11.994 0.830 -36.910 1.00 92.12 299 GLU A O 1
ATOM 2355 N N . TYR A 1 300 ? 11.305 -1.098 -35.995 1.00 94.12 300 TYR A N 1
ATOM 2356 C CA . TYR A 1 300 ? 10.437 -0.446 -35.016 1.00 94.12 300 TYR A CA 1
ATOM 2357 C C . TYR A 1 300 ? 11.213 0.468 -34.055 1.00 94.12 300 TYR A C 1
ATOM 2359 O O . TYR A 1 300 ? 10.785 1.591 -33.794 1.00 94.12 300 TYR A O 1
ATOM 2367 N N . ILE A 1 301 ? 12.360 0.017 -33.532 1.00 92.19 301 ILE A N 1
ATOM 2368 C CA . ILE A 1 301 ? 13.193 0.824 -32.625 1.00 92.19 301 ILE A CA 1
ATOM 2369 C C . ILE A 1 301 ? 13.782 2.034 -33.376 1.00 92.19 301 ILE A C 1
ATOM 2371 O O . ILE A 1 301 ? 13.797 3.140 -32.844 1.00 92.19 301 ILE A O 1
ATOM 2375 N N . GLU A 1 302 ? 14.221 1.872 -34.621 1.00 89.94 302 GLU A N 1
ATOM 2376 C CA . GLU A 1 302 ? 14.721 2.978 -35.444 1.00 89.94 302 GLU A CA 1
ATOM 2377 C C . GLU A 1 302 ? 13.670 4.057 -35.687 1.00 89.94 302 GLU A C 1
ATOM 2379 O O . GLU A 1 302 ? 13.989 5.240 -35.600 1.00 89.94 302 GLU A O 1
ATOM 2384 N N . ASN A 1 303 ? 12.425 3.660 -35.949 1.00 91.75 303 ASN A N 1
ATOM 2385 C CA . ASN A 1 303 ? 11.309 4.585 -36.123 1.00 91.75 303 ASN A CA 1
ATOM 2386 C C . ASN A 1 303 ? 10.956 5.294 -34.809 1.00 91.75 303 ASN A C 1
ATOM 2388 O O . ASN A 1 303 ? 10.903 6.519 -34.742 1.00 91.75 303 ASN A O 1
ATOM 2392 N N . LYS A 1 304 ? 10.767 4.520 -33.738 1.00 91.94 304 LYS A N 1
ATOM 2393 C CA . LYS A 1 304 ? 10.291 5.019 -32.443 1.00 91.94 304 LYS A CA 1
ATOM 2394 C C . LYS A 1 304 ? 11.229 6.042 -31.793 1.00 91.94 304 LYS A C 1
ATOM 2396 O O . LYS A 1 304 ? 10.766 6.970 -31.133 1.00 91.94 304 LYS A O 1
ATOM 2401 N N . TYR A 1 305 ? 12.543 5.861 -31.936 1.00 89.50 305 TYR A N 1
ATOM 2402 C CA . TYR A 1 305 ? 13.557 6.666 -31.239 1.00 89.50 305 TYR A CA 1
ATOM 2403 C C . TYR A 1 305 ? 14.335 7.630 -32.156 1.00 89.50 305 TYR A C 1
ATOM 2405 O O . TYR A 1 305 ? 15.416 8.079 -31.756 1.00 89.50 305 TYR A O 1
ATOM 2413 N N . ARG A 1 306 ? 13.820 7.912 -33.361 1.00 78.81 306 ARG A N 1
ATOM 2414 C CA . ARG A 1 306 ? 14.393 8.889 -34.303 1.00 78.81 306 ARG A CA 1
ATOM 2415 C C . ARG A 1 306 ? 14.306 10.327 -33.784 1.00 78.81 306 ARG A C 1
ATOM 2417 O O . ARG A 1 306 ? 13.353 10.646 -33.042 1.00 78.81 306 ARG A O 1
#